Protein AF-A0AAD6W5I0-F1 (afdb_monomer)

Radius of gyration: 25.3 Å; Cα contacts (8 Å, |Δi|>4): 328; chains: 1; bounding box: 56×39×74 Å

Nearest PDB structures (foldseek):
  3n6s-assembly1_A  TM=7.421E-01  e=4.805E-06  Homo sapiens
  3mva-assembly1_O  TM=7.321E-01  e=9.971E-06  Homo sapiens
  5crj-assembly1_O  TM=7.354E-01  e=1.041E-05  Homo sapiens
  3m66-assembly1_A  TM=6.214E-01  e=5.016E-06  Homo sapiens
  6z1p-assembly1_BY  TM=5.177E-01  e=4.178E-04  Tetrahymena thermophila SB210

Sequence (320 aa):
MVHFETPDKPDSVLAVFKNYGFSKSQILNLVRRRPAVLLSKPNTTLLPKFEFFQSKGFSSHDVIKVISSYPWVLMYSLENQIVPAFDFLENLLQSDGVVIIVIMRSPRILNSNVENMARIVDVLQDNGVPQKNIALLIRCQPSIMISNLENFKKLIEEVTLMGFHPSKSQFVSAITVLRSMSGSTWEKKLTVYRRWGLSEEEILTAFVKFPMFMRKSAEKIAASMDLFVNKLGWESSYLAKNPTCSSYSLEKRLIPRALVLQFLVSKGLVEKSFRSLAFFNTPEDKFRRIFIDHHAESTQILKFYREKLNHSSVVNSSTF

Structure (mmCIF, N/CA/C/O backbone):
data_AF-A0AAD6W5I0-F1
#
_entry.id   AF-A0AAD6W5I0-F1
#
loop_
_atom_site.group_PDB
_atom_site.id
_atom_site.type_symbol
_atom_site.label_atom_id
_atom_site.label_alt_id
_atom_site.label_comp_id
_atom_site.label_asym_id
_atom_site.label_entity_id
_atom_site.label_seq_id
_atom_site.pdbx_PDB_ins_code
_atom_site.Cartn_x
_atom_site.Cartn_y
_atom_site.Cartn_z
_atom_site.occupancy
_atom_site.B_iso_or_equiv
_atom_site.auth_seq_id
_atom_site.auth_comp_id
_atom_site.auth_asym_id
_atom_site.auth_atom_id
_atom_site.pdbx_PDB_model_num
ATOM 1 N N . MET A 1 1 ? 4.557 15.196 -32.997 1.00 46.69 1 MET A N 1
ATOM 2 C CA . MET A 1 1 ? 4.162 14.392 -34.173 1.00 46.69 1 MET A CA 1
ATOM 3 C C . MET A 1 1 ? 5.271 13.382 -34.417 1.00 46.69 1 MET A C 1
ATOM 5 O O . MET A 1 1 ? 6.423 13.787 -34.345 1.00 46.69 1 MET A O 1
ATOM 9 N N . VAL A 1 2 ? 4.967 12.093 -34.588 1.00 54.03 2 VAL A N 1
ATOM 10 C CA . VAL A 1 2 ? 5.975 11.106 -35.018 1.00 54.03 2 VAL A CA 1
ATOM 11 C C . VAL A 1 2 ? 5.898 11.046 -36.537 1.00 54.03 2 VAL A C 1
ATOM 13 O O . VAL A 1 2 ? 4.822 10.773 -37.062 1.00 54.03 2 VAL A O 1
ATOM 16 N N . HIS A 1 3 ? 6.995 11.361 -37.222 1.00 55.59 3 HIS A N 1
ATOM 17 C CA . HIS A 1 3 ? 7.102 11.213 -38.672 1.00 55.59 3 HIS A CA 1
ATOM 18 C C . HIS A 1 3 ? 7.667 9.831 -38.996 1.00 55.59 3 HIS A C 1
ATOM 20 O O . HIS A 1 3 ? 8.648 9.405 -38.388 1.00 55.59 3 HIS A O 1
ATOM 26 N N . PHE A 1 4 ? 7.028 9.136 -39.934 1.00 56.84 4 PHE A N 1
ATOM 27 C CA . PHE A 1 4 ? 7.471 7.842 -40.441 1.00 56.84 4 PHE A CA 1
ATOM 28 C C . PHE A 1 4 ? 7.895 8.005 -41.899 1.00 56.84 4 PHE A C 1
ATOM 30 O O . PHE A 1 4 ? 7.191 8.653 -42.668 1.00 56.84 4 PHE A O 1
ATOM 37 N N . GLU A 1 5 ? 9.027 7.411 -42.270 1.00 58.78 5 GLU A N 1
ATOM 38 C CA . GLU A 1 5 ? 9.496 7.376 -43.662 1.00 58.78 5 GLU A CA 1
ATOM 39 C C . GLU A 1 5 ? 8.690 6.370 -44.505 1.00 58.78 5 GLU A C 1
ATOM 41 O O . GLU A 1 5 ? 8.484 6.600 -45.690 1.00 58.78 5 GLU A O 1
ATOM 46 N N . THR A 1 6 ? 8.188 5.285 -43.891 1.00 56.69 6 THR A N 1
ATOM 47 C CA . THR A 1 6 ? 7.319 4.260 -44.507 1.00 56.69 6 THR A CA 1
ATOM 48 C C . THR A 1 6 ? 6.358 3.635 -43.471 1.00 56.69 6 THR A C 1
ATOM 50 O O . THR A 1 6 ? 6.683 3.621 -42.275 1.00 56.69 6 THR A O 1
ATOM 53 N N . PRO A 1 7 ? 5.180 3.109 -43.880 1.00 61.38 7 PRO A N 1
ATOM 54 C CA . PRO A 1 7 ? 4.195 2.500 -42.971 1.00 61.38 7 PRO A CA 1
ATOM 55 C C . PRO A 1 7 ? 4.578 1.097 -42.452 1.00 61.38 7 PRO A C 1
ATOM 57 O O . PRO A 1 7 ? 4.084 0.681 -41.404 1.00 61.38 7 PRO A O 1
ATOM 60 N N . ASP A 1 8 ? 5.516 0.402 -43.107 1.00 62.75 8 ASP A N 1
ATOM 61 C CA . ASP A 1 8 ? 5.870 -0.997 -42.794 1.00 62.75 8 ASP A CA 1
ATOM 62 C C . ASP A 1 8 ? 6.455 -1.189 -41.382 1.00 62.75 8 ASP A C 1
ATOM 64 O O . ASP A 1 8 ? 6.289 -2.236 -40.742 1.00 62.75 8 ASP A O 1
ATOM 68 N N . LYS A 1 9 ? 7.148 -0.163 -40.869 1.00 71.12 9 LYS A N 1
ATOM 69 C CA . LYS A 1 9 ? 7.772 -0.184 -39.537 1.00 71.12 9 LYS A CA 1
ATOM 70 C C . LYS A 1 9 ? 6.710 -0.138 -38.415 1.00 71.12 9 LYS A C 1
ATOM 72 O O . LYS A 1 9 ? 6.734 -1.030 -37.563 1.00 71.12 9 LYS A O 1
ATOM 77 N N . PRO A 1 10 ? 5.758 0.821 -38.406 1.00 79.81 10 PRO A N 1
ATOM 78 C CA . PRO A 1 10 ? 4.624 0.819 -37.478 1.00 79.81 10 PRO A CA 1
ATOM 79 C C . PRO A 1 10 ? 3.799 -0.471 -37.469 1.00 79.81 10 PRO A C 1
ATOM 81 O O . PRO A 1 10 ? 3.515 -0.990 -36.387 1.00 79.81 10 PRO A O 1
ATOM 84 N N . ASP A 1 11 ? 3.443 -1.012 -38.635 1.00 86.38 11 ASP A N 1
ATOM 85 C CA . ASP A 1 11 ? 2.556 -2.181 -38.725 1.00 86.38 11 ASP A CA 1
ATOM 86 C C . ASP A 1 11 ? 3.204 -3.443 -38.147 1.00 86.38 11 ASP A C 1
ATOM 88 O O . ASP A 1 11 ? 2.565 -4.200 -37.409 1.00 86.38 11 ASP A O 1
ATOM 92 N N . SER A 1 12 ? 4.510 -3.614 -38.369 1.00 89.00 12 SER A N 1
ATOM 93 C CA . SER A 1 12 ? 5.293 -4.703 -37.774 1.00 89.00 12 SER A CA 1
ATOM 94 C C . SER A 1 12 ? 5.336 -4.619 -36.242 1.00 89.00 12 SER A C 1
ATOM 96 O O . SER A 1 12 ? 5.227 -5.632 -35.549 1.00 89.00 12 SER A O 1
ATOM 98 N N . VAL A 1 13 ? 5.452 -3.410 -35.684 1.00 92.50 13 VAL A N 1
ATOM 99 C CA . VAL A 1 13 ? 5.413 -3.188 -34.230 1.00 92.50 13 VAL A CA 1
ATOM 100 C C . VAL A 1 13 ? 4.027 -3.496 -33.658 1.00 92.50 13 VAL A C 1
ATOM 102 O O . VAL A 1 13 ? 3.915 -4.150 -32.620 1.00 92.50 13 VAL A O 1
ATOM 105 N N . LEU A 1 14 ? 2.960 -3.062 -34.332 1.00 94.31 14 LEU A N 1
ATOM 106 C CA . LEU A 1 14 ? 1.583 -3.355 -33.923 1.00 94.31 14 LEU A CA 1
ATOM 107 C C . LEU A 1 14 ? 1.288 -4.861 -33.954 1.00 94.31 14 LEU A C 1
ATOM 109 O O . LEU A 1 14 ? 0.624 -5.371 -33.046 1.00 94.31 14 LEU A O 1
ATOM 113 N N . ALA A 1 15 ? 1.819 -5.576 -34.950 1.00 94.56 15 ALA A N 1
ATOM 114 C CA . ALA A 1 15 ? 1.704 -7.026 -35.051 1.00 94.56 15 ALA A CA 1
ATOM 115 C C . ALA A 1 15 ? 2.343 -7.744 -33.852 1.00 94.56 15 ALA A C 1
ATOM 117 O O . ALA A 1 15 ? 1.728 -8.665 -33.322 1.00 94.56 15 ALA A O 1
ATOM 118 N N . VAL A 1 16 ? 3.502 -7.288 -33.351 1.00 95.62 16 VAL A N 1
ATOM 119 C CA . VAL A 1 16 ? 4.121 -7.855 -32.134 1.00 95.62 16 VAL A CA 1
ATOM 120 C C . VAL A 1 16 ? 3.178 -7.774 -30.939 1.00 95.62 16 VAL A C 1
ATOM 122 O O . VAL A 1 16 ? 2.943 -8.780 -30.275 1.00 95.62 16 VAL A O 1
ATOM 125 N N . PHE A 1 17 ? 2.596 -6.602 -30.670 1.00 96.62 17 PHE A N 1
ATOM 126 C CA . PHE A 1 17 ? 1.672 -6.452 -29.544 1.00 96.62 17 PHE A CA 1
ATOM 127 C C . PHE A 1 17 ? 0.418 -7.314 -29.718 1.00 96.62 17 PHE A C 1
ATOM 129 O O . PHE A 1 17 ? -0.018 -7.964 -28.768 1.00 96.62 17 PHE A O 1
ATOM 136 N N . LYS A 1 18 ? -0.148 -7.363 -30.929 1.00 96.62 18 LYS A N 1
ATOM 137 C CA . LYS A 1 18 ? -1.321 -8.196 -31.219 1.00 96.62 18 LYS A CA 1
ATOM 138 C C . LYS A 1 18 ? -1.017 -9.683 -31.015 1.00 96.62 18 LYS A C 1
ATOM 140 O O . LYS A 1 18 ? -1.777 -10.358 -30.329 1.00 96.62 18 LYS A O 1
ATOM 145 N N . ASN A 1 19 ? 0.100 -10.167 -31.557 1.00 95.94 19 ASN A N 1
ATOM 146 C CA . ASN A 1 19 ? 0.511 -11.569 -31.467 1.00 95.94 19 ASN A CA 1
ATOM 147 C C . ASN A 1 19 ? 0.874 -11.975 -30.034 1.00 95.94 19 ASN A C 1
ATOM 149 O O . ASN A 1 19 ? 0.621 -13.108 -29.642 1.00 95.94 19 ASN A O 1
ATOM 153 N N . TYR A 1 20 ? 1.406 -11.048 -29.234 1.00 96.25 20 TYR A N 1
ATOM 154 C CA . TYR A 1 20 ? 1.667 -11.283 -27.814 1.00 96.25 20 TYR A CA 1
ATOM 155 C C . TYR A 1 20 ? 0.380 -11.366 -26.968 1.00 96.25 20 TYR A C 1
ATOM 157 O O . TYR A 1 20 ? 0.395 -11.908 -25.865 1.00 96.25 20 TYR A O 1
ATOM 165 N N . GLY A 1 21 ? -0.744 -10.840 -27.473 1.00 96.88 21 GLY A N 1
ATOM 166 C CA . GLY A 1 21 ? -2.056 -10.922 -26.824 1.00 96.88 21 GLY A CA 1
ATOM 167 C C . GLY A 1 21 ? -2.612 -9.596 -26.296 1.00 96.88 21 GLY A C 1
ATOM 168 O O . GLY A 1 21 ? -3.578 -9.608 -25.532 1.00 96.88 21 GLY A O 1
ATOM 169 N N . PHE A 1 22 ? -2.048 -8.444 -26.679 1.00 97.81 22 PHE A N 1
ATOM 170 C CA . PHE A 1 22 ? -2.641 -7.149 -26.332 1.00 97.81 22 PHE A CA 1
ATOM 171 C C . PHE A 1 22 ? -3.968 -6.940 -27.072 1.00 97.81 22 PHE A C 1
ATOM 173 O O . PHE A 1 22 ? -4.079 -7.164 -28.281 1.00 97.81 22 PHE A O 1
ATOM 180 N N . SER A 1 23 ? -4.972 -6.419 -26.367 1.00 97.31 23 SER A N 1
ATOM 181 C CA . SER A 1 23 ? -6.238 -6.033 -26.988 1.00 97.31 23 SER A CA 1
ATOM 182 C C . SER A 1 23 ? -6.077 -4.778 -27.853 1.00 97.31 23 SER A C 1
ATOM 184 O O . SER A 1 23 ? -5.209 -3.933 -27.618 1.00 97.31 23 SER A O 1
ATOM 186 N N . LYS A 1 24 ? -6.985 -4.584 -28.818 1.00 96.75 24 LYS A N 1
ATOM 187 C CA . LYS A 1 24 ? -7.005 -3.372 -29.656 1.00 96.75 24 LYS A CA 1
ATOM 188 C C . LYS A 1 24 ? -7.040 -2.089 -28.813 1.00 96.75 24 LYS A C 1
ATOM 190 O O . LYS A 1 24 ? -6.329 -1.139 -29.122 1.00 96.75 24 LYS A O 1
ATOM 195 N N . SER A 1 25 ? -7.824 -2.060 -27.732 1.00 96.62 25 SER A N 1
ATOM 196 C CA . SER A 1 25 ? -7.914 -0.890 -26.847 1.00 96.62 25 SER A CA 1
ATOM 197 C C . SER A 1 25 ? -6.622 -0.641 -26.063 1.00 96.62 25 SER A C 1
ATOM 199 O O . SER A 1 25 ? -6.215 0.513 -25.914 1.00 96.62 25 SER A O 1
ATOM 201 N N . GLN A 1 26 ? -5.938 -1.697 -25.613 1.00 97.06 26 GLN A N 1
ATOM 202 C CA . GLN A 1 26 ? -4.636 -1.582 -24.952 1.00 97.06 26 GLN A CA 1
ATOM 203 C C . GLN A 1 26 ? -3.572 -1.033 -25.906 1.00 97.06 26 GLN A C 1
ATOM 205 O O . GLN A 1 26 ? -2.861 -0.100 -25.533 1.00 97.06 26 GLN A O 1
ATOM 210 N N . ILE A 1 27 ? -3.509 -1.538 -27.143 1.00 96.94 27 ILE A N 1
ATOM 211 C CA . ILE A 1 27 ? -2.572 -1.062 -28.173 1.00 96.94 27 ILE A CA 1
ATOM 212 C C . ILE A 1 27 ? -2.835 0.411 -28.510 1.00 96.94 27 ILE A C 1
ATOM 214 O O . ILE A 1 27 ? -1.909 1.221 -28.514 1.00 96.94 27 ILE A O 1
ATOM 218 N N . LEU A 1 28 ? -4.098 0.795 -28.724 1.00 95.44 28 LEU A N 1
ATOM 219 C CA . LEU A 1 28 ? -4.459 2.192 -28.991 1.00 95.44 28 LEU A CA 1
ATOM 220 C C . LEU A 1 28 ? -4.043 3.114 -27.838 1.00 95.44 28 LEU A C 1
ATOM 222 O O . LEU A 1 28 ? -3.462 4.176 -28.066 1.00 95.44 28 LEU A O 1
ATOM 226 N N . ASN A 1 29 ? -4.286 2.707 -26.589 1.00 95.44 29 ASN A N 1
ATOM 227 C CA . ASN A 1 29 ? -3.872 3.490 -25.428 1.00 95.44 29 ASN A CA 1
ATOM 228 C C . ASN A 1 29 ? -2.342 3.558 -25.279 1.00 95.44 29 ASN A C 1
ATOM 230 O O . ASN A 1 29 ? -1.817 4.613 -24.921 1.00 95.44 29 ASN A O 1
ATOM 234 N N . LEU A 1 30 ? -1.630 2.466 -25.574 1.00 95.44 30 LEU A N 1
ATOM 235 C CA . LEU A 1 30 ? -0.168 2.401 -25.587 1.00 95.44 30 LEU A CA 1
ATOM 236 C C . LEU A 1 30 ? 0.410 3.425 -26.570 1.00 95.44 30 LEU A C 1
ATOM 238 O O . LEU A 1 30 ? 1.199 4.279 -26.166 1.00 95.44 30 LEU A O 1
ATOM 242 N N . VAL A 1 31 ? -0.035 3.384 -27.829 1.00 94.69 31 VAL A N 1
ATOM 243 C CA . VAL A 1 31 ? 0.418 4.293 -28.892 1.00 94.69 31 VAL A CA 1
ATOM 244 C C . VAL A 1 31 ? 0.056 5.736 -28.561 1.00 94.69 31 VAL A C 1
ATOM 246 O O . VAL A 1 31 ? 0.900 6.616 -28.689 1.00 94.69 31 VAL A O 1
ATOM 249 N N . ARG A 1 32 ? -1.152 5.997 -28.049 1.00 95.00 32 ARG A N 1
ATOM 250 C CA . ARG A 1 32 ? -1.571 7.346 -27.636 1.00 95.00 32 ARG A CA 1
ATOM 251 C C . ARG A 1 32 ? -0.673 7.925 -26.541 1.00 95.00 32 ARG A C 1
ATOM 253 O O . ARG A 1 32 ? -0.304 9.093 -26.605 1.00 95.00 32 ARG A O 1
ATOM 260 N N . ARG A 1 33 ? -0.331 7.127 -25.522 1.00 95.12 33 ARG A N 1
ATOM 261 C CA . ARG A 1 33 ? 0.522 7.565 -24.400 1.00 95.12 33 ARG A CA 1
ATOM 262 C C . ARG A 1 33 ? 1.994 7.651 -24.788 1.00 95.12 33 ARG A C 1
ATOM 264 O O . ARG A 1 33 ? 2.715 8.489 -24.249 1.00 95.12 33 ARG A O 1
ATOM 271 N N . ARG A 1 34 ? 2.451 6.781 -25.692 1.00 92.88 34 ARG A N 1
ATOM 272 C CA . ARG A 1 34 ? 3.841 6.733 -26.146 1.00 92.88 34 ARG A CA 1
ATOM 273 C C . ARG A 1 34 ? 3.937 6.409 -27.643 1.00 92.88 34 ARG A C 1
ATOM 275 O O . ARG A 1 34 ? 4.302 5.291 -27.995 1.00 92.88 34 ARG A O 1
ATOM 282 N N . PRO A 1 35 ? 3.734 7.399 -28.530 1.00 92.06 35 PRO A N 1
ATOM 283 C CA . PRO A 1 35 ? 3.799 7.181 -29.978 1.00 92.06 35 PRO A CA 1
ATOM 284 C C . PRO A 1 35 ? 5.158 6.657 -30.460 1.00 92.06 35 PRO A C 1
ATOM 286 O O . PRO A 1 35 ? 5.225 5.866 -31.393 1.00 92.06 35 PRO A O 1
ATOM 289 N N . ALA A 1 36 ? 6.243 7.040 -29.773 1.00 91.00 36 ALA A N 1
ATOM 290 C CA . ALA A 1 36 ? 7.602 6.587 -30.073 1.00 91.00 36 ALA A CA 1
ATOM 291 C C . ALA A 1 36 ? 7.786 5.061 -29.971 1.00 91.00 36 ALA A C 1
ATOM 293 O O . ALA A 1 36 ? 8.768 4.542 -30.488 1.00 91.00 36 ALA A O 1
ATOM 294 N N . VAL A 1 37 ? 6.849 4.325 -29.353 1.00 92.50 37 VAL A N 1
ATOM 295 C CA . VAL A 1 37 ? 6.883 2.857 -29.357 1.00 92.50 37 VAL A CA 1
ATOM 296 C C . VAL A 1 37 ? 6.851 2.289 -30.778 1.00 92.50 37 VAL A C 1
ATOM 298 O O . VAL A 1 37 ? 7.512 1.287 -31.028 1.00 92.50 37 VAL A O 1
ATOM 301 N N . LEU A 1 38 ? 6.185 2.972 -31.718 1.00 91.81 38 LEU A N 1
ATOM 302 C CA . LEU A 1 38 ? 6.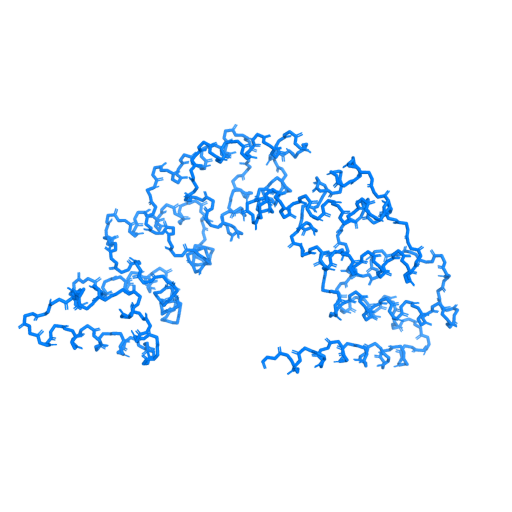093 2.584 -33.131 1.00 91.81 38 LEU A CA 1
ATOM 303 C C . LEU A 1 38 ? 7.425 2.695 -33.886 1.00 91.81 38 LEU A C 1
ATOM 305 O O . LEU A 1 38 ? 7.541 2.184 -34.993 1.00 91.81 38 LEU A O 1
ATOM 309 N N . LEU A 1 39 ? 8.427 3.349 -33.293 1.00 89.69 39 LEU A N 1
ATOM 310 C CA . LEU A 1 39 ? 9.785 3.437 -33.836 1.00 89.69 39 LEU A CA 1
ATOM 311 C C . LEU A 1 39 ? 10.690 2.296 -33.343 1.00 89.69 39 LEU A C 1
ATOM 313 O O . LEU A 1 39 ? 11.850 2.212 -33.741 1.00 89.69 39 LEU A O 1
ATOM 317 N N . SER A 1 40 ? 10.194 1.440 -32.445 1.00 90.00 40 SER A N 1
ATOM 318 C CA . SER A 1 40 ? 10.981 0.347 -31.870 1.00 90.00 40 SER A CA 1
ATOM 319 C C . SER A 1 40 ? 11.230 -0.749 -32.901 1.00 90.00 40 SER A C 1
ATOM 321 O O . SER A 1 40 ? 10.406 -0.988 -33.778 1.00 90.00 40 SER A O 1
ATOM 323 N N . LYS A 1 41 ? 12.336 -1.482 -32.753 1.00 90.69 41 LYS A N 1
ATOM 324 C CA . LYS A 1 41 ? 12.600 -2.672 -33.567 1.00 90.69 41 LYS A CA 1
ATOM 325 C C . LYS A 1 41 ? 11.876 -3.887 -32.958 1.00 90.69 41 LYS A C 1
ATOM 327 O O . LYS A 1 41 ? 12.193 -4.240 -31.818 1.00 90.69 41 LYS A O 1
ATOM 332 N N . PRO A 1 42 ? 10.943 -4.543 -33.678 1.00 89.62 42 PRO A N 1
ATOM 333 C CA . PRO A 1 42 ? 10.200 -5.712 -33.195 1.00 89.62 42 PRO A CA 1
ATOM 334 C C . PRO A 1 42 ? 11.083 -6.778 -32.528 1.00 89.62 42 PRO A C 1
ATOM 336 O O . PRO A 1 42 ? 10.973 -7.017 -31.325 1.00 89.62 42 PRO A O 1
ATOM 339 N N . ASN A 1 43 ? 12.024 -7.334 -33.296 1.00 88.69 43 ASN A N 1
ATOM 340 C CA . ASN A 1 43 ? 12.781 -8.528 -32.913 1.00 88.69 43 ASN A CA 1
ATOM 341 C C . ASN A 1 43 ? 13.986 -8.234 -32.017 1.00 88.69 43 ASN A C 1
ATOM 343 O O . ASN A 1 43 ? 14.409 -9.091 -31.260 1.00 88.69 43 ASN A O 1
ATOM 347 N N . THR A 1 44 ? 14.544 -7.024 -32.085 1.00 89.00 44 THR A N 1
ATOM 348 C CA . THR A 1 44 ? 15.785 -6.686 -31.369 1.00 89.00 44 THR A CA 1
ATOM 349 C C . THR A 1 44 ? 15.563 -5.730 -30.200 1.00 89.00 44 THR A C 1
ATOM 351 O O . THR A 1 44 ? 16.520 -5.307 -29.563 1.00 89.00 44 THR A O 1
ATOM 354 N N . THR A 1 45 ? 14.329 -5.285 -29.945 1.00 90.12 45 THR A N 1
ATOM 355 C CA . THR A 1 45 ? 14.052 -4.322 -28.865 1.00 90.12 45 THR A CA 1
ATOM 356 C C . THR A 1 45 ? 12.809 -4.663 -28.061 1.00 90.12 45 THR A C 1
ATOM 358 O O . THR A 1 45 ? 12.860 -4.555 -26.838 1.00 90.12 45 THR A O 1
ATOM 361 N N . LEU A 1 46 ? 11.699 -5.038 -28.704 1.00 94.00 46 LEU A N 1
ATOM 362 C CA . LEU A 1 46 ? 10.450 -5.328 -27.991 1.00 94.00 46 LEU A CA 1
ATOM 363 C C . LEU A 1 46 ? 10.402 -6.769 -27.483 1.00 94.00 46 LEU A C 1
ATOM 365 O O . LEU A 1 46 ? 10.252 -6.968 -26.279 1.00 94.00 46 LEU A O 1
ATOM 369 N N . LEU A 1 47 ? 10.577 -7.750 -28.375 1.00 95.06 47 LEU A N 1
ATOM 370 C CA . LEU A 1 47 ? 10.514 -9.169 -28.012 1.00 95.06 47 LEU A CA 1
ATOM 371 C C . LEU A 1 47 ? 11.511 -9.560 -26.908 1.00 95.06 47 LEU A C 1
ATOM 373 O O . LEU A 1 47 ? 11.050 -10.129 -25.919 1.00 95.06 47 LEU A O 1
ATOM 377 N N . PRO A 1 48 ? 12.793 -9.134 -26.942 1.00 97.06 48 PRO A N 1
ATOM 378 C CA . PRO A 1 48 ? 13.735 -9.475 -25.874 1.00 97.06 48 PRO A CA 1
ATOM 379 C C . PRO A 1 48 ? 13.295 -8.991 -24.486 1.00 97.06 48 PRO A C 1
ATOM 381 O O . PRO A 1 48 ? 13.566 -9.635 -23.478 1.00 97.06 48 PRO A O 1
ATOM 384 N N . LYS A 1 49 ? 12.574 -7.862 -24.403 1.00 97.25 49 LYS A N 1
ATOM 385 C CA . LYS A 1 49 ? 12.031 -7.371 -23.125 1.00 97.25 49 LYS A CA 1
ATOM 386 C C . LYS A 1 49 ? 10.884 -8.242 -22.631 1.00 97.25 49 LYS A C 1
ATOM 388 O O . LYS A 1 49 ? 10.758 -8.447 -21.429 1.00 97.25 49 LYS A O 1
ATOM 393 N N . PHE A 1 50 ? 10.032 -8.724 -23.533 1.00 97.69 50 PHE A N 1
ATOM 394 C CA . PHE A 1 50 ? 8.915 -9.593 -23.160 1.00 97.69 50 PHE A CA 1
ATOM 395 C C . PHE A 1 50 ? 9.428 -10.954 -22.699 1.00 97.69 50 PHE A C 1
ATOM 397 O O . PHE A 1 50 ? 9.003 -11.439 -21.654 1.00 97.69 50 PHE A O 1
ATOM 404 N N . GLU A 1 51 ? 10.384 -11.506 -23.443 1.00 97.62 51 GLU A N 1
ATOM 405 C CA . GLU A 1 51 ? 11.078 -12.752 -23.124 1.00 97.62 51 GLU A CA 1
ATOM 406 C C . GLU A 1 51 ? 11.821 -12.646 -21.792 1.00 97.62 51 GLU A C 1
ATOM 408 O O . GLU A 1 51 ? 11.722 -13.556 -20.976 1.00 97.62 51 GLU A O 1
ATOM 413 N N . PHE A 1 52 ? 12.478 -11.514 -21.513 1.00 98.06 52 PHE A N 1
ATOM 414 C CA . PHE A 1 52 ? 13.093 -11.261 -20.209 1.00 98.06 52 PHE A CA 1
ATOM 415 C C . PHE A 1 52 ? 12.076 -11.301 -19.061 1.00 98.06 52 PHE A C 1
ATOM 417 O O . PHE A 1 52 ? 12.299 -11.971 -18.058 1.00 98.06 52 PHE A O 1
ATOM 424 N N . PHE A 1 53 ? 10.934 -10.616 -19.177 1.00 97.94 53 PHE A N 1
ATOM 425 C CA . PHE A 1 53 ? 9.930 -10.692 -18.112 1.00 97.94 53 PHE A CA 1
ATOM 426 C C . PHE A 1 53 ? 9.380 -12.116 -17.950 1.00 97.94 53 PHE A C 1
ATOM 428 O O . PHE A 1 53 ? 9.189 -12.572 -16.825 1.00 97.94 53 PHE A O 1
ATOM 435 N N . GLN A 1 54 ? 9.160 -12.837 -19.050 1.00 97.56 54 GLN A N 1
ATOM 436 C CA . GLN A 1 54 ? 8.709 -14.229 -19.003 1.00 97.56 54 GLN A CA 1
ATOM 437 C C . GLN A 1 54 ? 9.747 -15.151 -18.357 1.00 97.56 54 GLN A C 1
ATOM 439 O O . GLN A 1 54 ? 9.377 -15.992 -17.538 1.00 97.56 54 GLN A O 1
ATOM 444 N N . SER A 1 55 ? 11.037 -14.968 -18.651 1.00 97.56 55 SER A N 1
ATOM 445 C CA . SER A 1 55 ? 12.111 -15.756 -18.035 1.00 97.56 55 SER A CA 1
ATOM 446 C C . SER A 1 55 ? 12.240 -15.493 -16.534 1.00 97.56 55 SER A C 1
ATOM 448 O O . SER A 1 55 ? 12.618 -16.393 -15.790 1.00 97.56 55 SER A O 1
ATOM 450 N N . LYS A 1 56 ? 11.836 -14.304 -16.071 1.00 97.31 56 LYS A N 1
ATOM 451 C CA . LYS A 1 56 ? 11.719 -13.945 -14.649 1.00 97.31 56 LYS A CA 1
ATOM 452 C C . LYS A 1 56 ? 10.364 -14.322 -14.016 1.00 97.31 56 LYS A C 1
ATOM 454 O O . LYS A 1 56 ? 10.037 -13.856 -12.927 1.00 97.31 56 LYS A O 1
ATOM 459 N N . GLY A 1 57 ? 9.547 -15.135 -14.692 1.00 96.75 57 GLY A N 1
ATOM 460 C CA . GLY A 1 57 ? 8.312 -15.704 -14.140 1.00 96.75 57 GLY A CA 1
ATOM 461 C C . GLY A 1 57 ? 7.044 -14.856 -14.292 1.00 96.75 57 GLY A C 1
ATOM 462 O O . GLY A 1 57 ? 6.012 -15.208 -13.718 1.00 96.75 57 GLY A O 1
ATOM 463 N N . PHE A 1 58 ? 7.064 -13.760 -15.060 1.00 98.12 58 PHE A N 1
ATOM 464 C CA . PHE A 1 58 ? 5.839 -13.015 -15.373 1.00 98.12 58 PHE A CA 1
ATOM 465 C C . PHE A 1 58 ? 4.980 -13.803 -16.365 1.00 98.12 58 PHE A C 1
ATOM 467 O O . PHE A 1 58 ? 5.460 -14.244 -17.411 1.00 98.12 58 PHE A O 1
ATOM 474 N N . SER A 1 59 ? 3.676 -13.907 -16.098 1.00 97.44 59 SER A N 1
ATOM 475 C CA . SER A 1 59 ? 2.742 -14.404 -17.111 1.00 97.44 59 SER A CA 1
ATOM 476 C C . SER A 1 59 ? 2.587 -13.389 -18.250 1.00 97.44 59 SER A C 1
ATOM 478 O O . SER A 1 59 ? 2.797 -12.188 -18.060 1.00 97.44 59 SER A O 1
ATOM 480 N N . SER A 1 60 ? 2.126 -13.828 -19.426 1.00 97.00 60 SER A N 1
ATOM 481 C CA . SER A 1 60 ? 1.825 -12.905 -20.535 1.00 97.00 60 SER A CA 1
ATOM 482 C C . SER A 1 60 ? 0.828 -11.814 -20.119 1.00 97.00 60 SER A C 1
ATOM 484 O O . SER A 1 60 ? 0.966 -10.656 -20.509 1.00 97.00 60 SER A O 1
ATOM 486 N N . HIS A 1 61 ? -0.141 -12.155 -19.261 1.00 97.25 61 HIS A N 1
ATOM 487 C CA . HIS A 1 61 ? -1.080 -11.188 -18.692 1.00 97.25 61 HIS A CA 1
ATOM 488 C C . HIS A 1 61 ? -0.376 -10.142 -17.810 1.00 97.25 61 HIS A C 1
ATOM 490 O O . HIS A 1 61 ? -0.694 -8.951 -17.892 1.00 97.25 61 HIS A O 1
ATOM 496 N N . ASP A 1 62 ? 0.594 -10.554 -16.991 1.00 97.75 62 ASP A N 1
ATOM 497 C CA . ASP A 1 62 ? 1.362 -9.629 -16.154 1.00 97.75 62 ASP A CA 1
ATOM 498 C C . ASP A 1 62 ? 2.205 -8.683 -17.007 1.00 97.75 62 ASP A C 1
ATOM 500 O O . ASP A 1 62 ? 2.144 -7.471 -16.802 1.00 97.75 62 ASP A O 1
ATOM 504 N N . VAL A 1 63 ? 2.895 -9.198 -18.029 1.00 98.19 63 VAL A N 1
ATOM 505 C CA . VAL A 1 63 ? 3.669 -8.382 -18.981 1.00 98.19 63 VAL A CA 1
ATOM 506 C C . VAL A 1 63 ? 2.779 -7.344 -19.672 1.00 98.19 63 VAL A C 1
ATOM 508 O O . VAL A 1 63 ? 3.102 -6.150 -19.679 1.00 98.19 63 VAL A O 1
ATOM 511 N N . ILE A 1 64 ? 1.605 -7.755 -20.168 1.00 97.88 64 ILE A N 1
ATOM 512 C CA . ILE A 1 64 ? 0.613 -6.844 -20.762 1.00 97.88 64 ILE A CA 1
ATOM 513 C C . ILE A 1 64 ? 0.207 -5.754 -19.766 1.00 97.88 64 ILE A C 1
ATOM 515 O O . ILE A 1 64 ? 0.122 -4.577 -20.132 1.00 97.88 64 ILE A O 1
ATOM 519 N N . LYS A 1 65 ? -0.029 -6.108 -18.500 1.00 96.75 65 LYS A N 1
ATOM 520 C CA . LYS A 1 65 ? -0.440 -5.168 -17.450 1.00 96.75 65 LYS A CA 1
ATOM 521 C C . LYS A 1 65 ? 0.680 -4.199 -17.046 1.00 96.75 65 LYS A C 1
ATOM 523 O O . LYS A 1 65 ? 0.400 -3.004 -16.895 1.00 96.75 65 LYS A O 1
ATOM 528 N N . VAL A 1 66 ? 1.932 -4.651 -16.938 1.00 97.12 66 VAL A N 1
ATOM 529 C CA . VAL A 1 66 ? 3.108 -3.783 -16.720 1.00 97.12 66 VAL A CA 1
ATOM 530 C C . VAL A 1 66 ? 3.208 -2.750 -17.842 1.00 97.12 66 VAL A C 1
ATOM 532 O O . VAL A 1 66 ? 3.210 -1.546 -17.583 1.00 97.12 66 VAL A O 1
ATOM 535 N N . ILE A 1 67 ? 3.208 -3.201 -19.095 1.00 96.75 67 ILE A N 1
ATOM 536 C CA . ILE A 1 67 ? 3.393 -2.333 -20.265 1.00 96.75 67 ILE A CA 1
ATOM 537 C C . ILE A 1 67 ? 2.207 -1.380 -20.447 1.00 96.75 67 ILE A C 1
ATOM 539 O O . ILE A 1 67 ? 2.395 -0.189 -20.695 1.00 96.75 67 ILE A O 1
ATOM 543 N N . SER A 1 68 ? 0.977 -1.870 -20.277 1.00 95.31 68 SER A N 1
ATOM 544 C CA . SER A 1 68 ? -0.232 -1.047 -20.414 1.00 95.31 68 SER A CA 1
ATOM 545 C C . SER A 1 68 ? -0.301 0.048 -19.346 1.00 95.31 68 SER A C 1
ATOM 547 O O . SER A 1 68 ? -0.704 1.181 -19.635 1.00 95.31 68 SER A O 1
ATOM 549 N N . SER A 1 69 ? 0.106 -0.264 -18.111 1.00 94.25 69 SER A N 1
ATOM 550 C CA . SER A 1 69 ? 0.136 0.711 -17.016 1.00 94.25 69 SER A CA 1
ATOM 551 C C . SER A 1 69 ? 1.289 1.710 -17.166 1.00 94.25 69 SER A C 1
ATOM 553 O O . SER A 1 69 ? 1.078 2.914 -16.957 1.00 94.25 69 SER A O 1
ATOM 555 N N . TYR A 1 70 ? 2.459 1.263 -17.635 1.00 94.94 70 TYR A N 1
ATOM 556 C CA . TYR A 1 70 ? 3.650 2.095 -17.802 1.00 94.94 70 TYR A CA 1
ATOM 557 C C . TYR A 1 70 ? 4.411 1.839 -19.122 1.00 94.94 70 TYR A C 1
ATOM 559 O O . TYR A 1 70 ? 5.468 1.206 -19.128 1.00 94.94 70 TYR A O 1
ATOM 567 N N . PRO A 1 71 ? 3.946 2.425 -20.244 1.00 94.62 71 PRO A N 1
ATOM 568 C CA . PRO A 1 71 ? 4.542 2.234 -21.573 1.00 94.62 71 PRO A CA 1
ATOM 569 C C . PRO A 1 71 ? 6.021 2.619 -21.694 1.00 94.62 71 PRO A C 1
ATOM 571 O O . PRO A 1 71 ? 6.730 2.109 -22.559 1.00 94.62 71 PRO A O 1
ATOM 574 N N . TRP A 1 72 ? 6.499 3.532 -20.839 1.00 93.75 72 TRP A N 1
ATOM 575 C CA . TRP A 1 72 ? 7.888 4.000 -20.849 1.00 93.75 72 TRP A CA 1
ATOM 576 C C . TRP A 1 72 ? 8.900 2.893 -20.575 1.00 93.75 72 TRP A C 1
ATOM 578 O O . TRP A 1 72 ? 10.030 3.030 -21.031 1.00 93.75 72 TRP A O 1
ATOM 588 N N . VAL A 1 73 ? 8.503 1.788 -19.929 1.00 95.00 73 VAL A N 1
ATOM 589 C CA . VAL A 1 73 ? 9.388 0.630 -19.718 1.00 95.00 73 VAL A CA 1
ATOM 590 C C . VAL A 1 73 ? 9.983 0.111 -21.032 1.00 95.00 73 VAL A C 1
ATOM 592 O O . VAL A 1 73 ? 11.128 -0.324 -21.076 1.00 95.00 73 VAL A O 1
ATOM 595 N N . LEU A 1 74 ? 9.250 0.243 -22.142 1.00 94.56 74 LEU A N 1
ATOM 596 C CA . LEU A 1 74 ? 9.713 -0.181 -23.462 1.00 94.56 74 LEU A CA 1
ATOM 597 C C . LEU A 1 74 ? 10.800 0.722 -24.042 1.00 94.56 74 LEU A C 1
ATOM 599 O O . LEU A 1 74 ? 11.474 0.316 -24.984 1.00 94.56 74 LEU A O 1
ATOM 603 N N . MET A 1 75 ? 10.983 1.924 -23.505 1.00 92.00 75 MET A N 1
ATOM 604 C CA . MET A 1 75 ? 11.973 2.892 -23.983 1.00 92.00 75 MET A CA 1
ATOM 605 C C . MET A 1 75 ? 13.327 2.740 -23.293 1.00 92.00 75 MET A C 1
ATOM 607 O O . MET A 1 75 ? 14.297 3.338 -23.743 1.00 92.00 75 MET A O 1
ATOM 611 N N . TYR A 1 76 ? 13.397 1.957 -22.218 1.00 93.12 76 TYR A N 1
ATOM 612 C CA . TYR A 1 76 ? 14.628 1.749 -21.466 1.00 93.12 76 TYR A CA 1
ATOM 613 C C . TYR A 1 76 ? 15.511 0.696 -22.120 1.00 93.12 76 TYR A C 1
ATOM 615 O O . TYR A 1 76 ? 15.023 -0.185 -22.840 1.00 93.12 76 TYR A O 1
ATOM 623 N N . SER A 1 77 ? 16.817 0.791 -21.876 1.00 94.06 77 SER A N 1
ATOM 624 C CA . SER A 1 77 ? 17.739 -0.277 -22.256 1.00 94.06 77 SER A CA 1
ATOM 625 C C . SER A 1 77 ? 17.423 -1.522 -21.432 1.00 94.06 77 SER A C 1
ATOM 627 O O . SER A 1 77 ? 17.254 -1.435 -20.215 1.00 94.06 77 SER A O 1
ATOM 629 N N . LEU A 1 78 ? 17.329 -2.676 -22.095 1.00 95.50 78 LEU A N 1
ATOM 630 C CA . LEU A 1 78 ? 17.147 -3.940 -21.391 1.00 95.50 78 LEU A CA 1
ATOM 631 C C . LEU A 1 78 ? 18.373 -4.211 -20.507 1.00 95.50 78 LEU A C 1
ATOM 633 O O . LEU A 1 78 ? 18.242 -4.268 -19.290 1.00 95.50 78 LEU A O 1
ATOM 637 N N . GLU A 1 79 ? 19.555 -4.254 -21.117 1.00 95.38 79 GLU A N 1
ATOM 638 C CA . GLU A 1 79 ? 20.820 -4.621 -20.467 1.00 95.38 79 GLU A CA 1
ATOM 639 C C . GLU A 1 79 ? 21.321 -3.573 -19.469 1.00 95.38 79 GLU A C 1
ATOM 641 O O . GLU A 1 79 ? 21.803 -3.923 -18.401 1.00 95.38 79 GLU A O 1
ATOM 646 N N . ASN A 1 80 ? 21.173 -2.281 -19.781 1.00 94.00 80 ASN A N 1
ATOM 647 C CA . ASN A 1 80 ? 21.791 -1.222 -18.969 1.00 94.00 80 ASN A CA 1
ATOM 648 C C . ASN A 1 80 ? 20.852 -0.621 -17.917 1.00 94.00 80 ASN A C 1
ATOM 650 O O . ASN A 1 80 ? 21.284 0.218 -17.131 1.00 94.00 80 ASN A O 1
ATOM 654 N N . GLN A 1 81 ? 19.559 -0.964 -17.929 1.00 94.38 81 GLN A N 1
ATOM 655 C CA . GLN A 1 81 ? 18.587 -0.375 -16.997 1.00 94.38 81 GLN A CA 1
ATOM 656 C C . GLN A 1 81 ? 17.637 -1.411 -16.402 1.00 94.38 81 GLN A C 1
ATOM 658 O O . GLN A 1 81 ? 17.590 -1.551 -15.182 1.00 94.38 81 GLN A O 1
ATOM 663 N N . ILE A 1 82 ? 16.901 -2.150 -17.239 1.00 96.88 82 ILE A N 1
ATOM 664 C CA . ILE A 1 82 ? 15.866 -3.072 -16.751 1.00 96.88 82 ILE A CA 1
ATOM 665 C C . ILE A 1 82 ? 16.494 -4.239 -15.984 1.00 96.88 82 ILE A C 1
ATOM 667 O O . ILE A 1 82 ? 16.074 -4.490 -14.856 1.00 96.88 82 ILE A O 1
ATOM 671 N N . VAL A 1 83 ? 17.486 -4.923 -16.568 1.00 96.88 83 VAL A N 1
ATOM 672 C CA . VAL A 1 83 ? 18.144 -6.086 -15.945 1.00 96.88 83 VAL A CA 1
ATOM 673 C C . VAL A 1 83 ? 18.823 -5.701 -14.621 1.00 96.88 83 VAL A C 1
ATOM 675 O O . VAL A 1 83 ? 18.452 -6.281 -13.604 1.00 96.88 83 VAL A O 1
ATOM 678 N N . PRO A 1 84 ? 19.682 -4.661 -14.545 1.00 97.19 84 PRO A N 1
ATOM 679 C CA . PRO A 1 84 ? 20.325 -4.286 -13.284 1.00 97.19 84 PRO A CA 1
ATOM 680 C C . PRO A 1 84 ? 19.333 -3.890 -12.184 1.00 97.19 84 PRO A C 1
ATOM 682 O O . PRO A 1 84 ? 19.516 -4.245 -11.021 1.00 97.19 84 PRO A O 1
ATOM 685 N N . ALA A 1 85 ? 18.263 -3.165 -12.533 1.00 97.00 85 ALA A N 1
ATOM 686 C CA . ALA A 1 85 ? 17.229 -2.805 -11.566 1.00 97.00 85 ALA A CA 1
ATOM 687 C C . ALA A 1 85 ? 16.450 -4.033 -11.073 1.00 97.00 85 ALA A C 1
ATOM 689 O O . ALA A 1 85 ? 16.070 -4.086 -9.903 1.00 97.00 85 ALA A O 1
ATOM 690 N N . PHE A 1 86 ? 16.213 -5.008 -11.951 1.00 97.19 86 PHE A N 1
ATOM 691 C CA . PHE A 1 86 ? 15.568 -6.266 -11.598 1.00 97.19 86 PHE A CA 1
ATOM 692 C C . PHE A 1 86 ? 16.439 -7.094 -10.654 1.00 97.19 86 PHE A C 1
ATOM 694 O O . PHE A 1 86 ? 15.984 -7.453 -9.571 1.00 97.19 86 PHE A O 1
ATOM 701 N N . ASP A 1 87 ? 17.695 -7.327 -11.031 1.00 96.75 87 ASP A N 1
ATOM 702 C CA . ASP A 1 87 ? 18.629 -8.156 -10.271 1.00 96.75 87 ASP A CA 1
ATOM 703 C C . ASP A 1 87 ? 18.914 -7.538 -8.891 1.00 96.75 87 ASP A C 1
ATOM 705 O O . ASP A 1 87 ? 19.009 -8.243 -7.886 1.00 96.75 87 ASP A O 1
ATOM 709 N N . PHE A 1 88 ? 18.961 -6.203 -8.791 1.00 97.25 88 PHE A N 1
ATOM 710 C CA . PHE A 1 88 ? 19.020 -5.519 -7.497 1.00 97.25 88 PHE A CA 1
ATOM 711 C C . PHE A 1 88 ? 17.815 -5.864 -6.604 1.00 97.25 88 PHE A C 1
ATOM 713 O O . PHE A 1 88 ? 17.984 -6.165 -5.421 1.00 97.25 88 PHE A O 1
ATOM 720 N N . LEU A 1 89 ? 16.595 -5.834 -7.154 1.00 97.06 89 LEU A N 1
ATOM 721 C CA . LEU A 1 89 ? 15.382 -6.171 -6.405 1.00 97.06 89 LEU A CA 1
ATOM 722 C C . LEU A 1 89 ? 15.337 -7.654 -6.023 1.00 97.06 89 LEU A C 1
ATOM 724 O O . LEU A 1 89 ? 14.929 -7.956 -4.902 1.00 97.06 89 LEU A O 1
ATOM 728 N N . GLU A 1 90 ? 15.763 -8.559 -6.906 1.00 96.12 90 GLU A N 1
ATOM 729 C CA . GLU A 1 90 ? 15.895 -9.991 -6.601 1.00 96.12 90 GLU A CA 1
ATOM 730 C C . GLU A 1 90 ? 16.841 -10.223 -5.427 1.00 96.12 90 GLU A C 1
ATOM 732 O O . GLU A 1 90 ? 16.448 -10.850 -4.443 1.00 96.12 90 GLU A O 1
ATOM 737 N N . ASN A 1 91 ? 18.043 -9.647 -5.476 1.00 95.56 91 ASN A N 1
ATOM 738 C CA . ASN A 1 91 ? 19.038 -9.791 -4.414 1.00 95.56 91 ASN A CA 1
ATOM 739 C C . ASN A 1 91 ? 18.540 -9.234 -3.073 1.00 95.56 91 ASN A C 1
ATOM 741 O O . ASN A 1 91 ? 18.777 -9.821 -2.015 1.00 95.56 91 ASN A O 1
ATOM 745 N N . LEU A 1 92 ? 17.822 -8.109 -3.109 1.00 95.38 92 LEU A N 1
ATOM 746 C CA . LEU A 1 92 ? 17.321 -7.443 -1.912 1.00 95.38 92 LEU A CA 1
ATOM 747 C C . LEU A 1 92 ? 16.124 -8.167 -1.275 1.00 95.38 92 LEU A C 1
ATOM 749 O O . LEU A 1 92 ? 16.014 -8.215 -0.045 1.00 95.38 92 LEU A O 1
ATOM 753 N N . LEU A 1 93 ? 15.204 -8.679 -2.098 1.00 95.81 93 LEU A N 1
ATOM 754 C CA . LEU A 1 93 ? 13.925 -9.248 -1.656 1.00 95.81 93 LEU A CA 1
ATOM 755 C C . LEU A 1 93 ? 13.953 -10.772 -1.515 1.00 95.81 93 LEU A C 1
ATOM 757 O O . LEU A 1 93 ? 13.110 -11.309 -0.797 1.00 95.81 93 LEU A O 1
ATOM 761 N N . GLN A 1 94 ? 14.892 -11.447 -2.183 1.00 93.62 94 GLN A N 1
ATOM 762 C CA . GLN A 1 94 ? 15.107 -12.898 -2.139 1.00 93.62 94 GLN A CA 1
ATOM 763 C C . GLN A 1 94 ? 13.830 -13.708 -2.430 1.00 93.62 94 GLN A C 1
ATOM 765 O O . GLN A 1 94 ? 13.587 -14.760 -1.838 1.00 93.62 94 GLN A O 1
ATOM 770 N N . SER A 1 95 ? 12.957 -13.182 -3.298 1.00 94.06 95 SER A N 1
ATOM 771 C CA . SER A 1 95 ? 11.699 -13.829 -3.674 1.00 94.06 95 SER A CA 1
ATOM 772 C C . SER A 1 95 ? 11.142 -13.276 -4.984 1.00 94.06 95 SER A C 1
ATOM 774 O O . SER A 1 95 ? 10.598 -12.167 -5.016 1.00 94.06 95 SER A O 1
ATOM 776 N N . ASP A 1 96 ? 11.179 -14.091 -6.035 1.00 91.88 96 ASP A N 1
ATOM 777 C CA . ASP A 1 96 ? 10.711 -13.738 -7.382 1.00 91.88 96 ASP A CA 1
ATOM 778 C C . ASP A 1 96 ? 9.251 -13.270 -7.370 1.00 91.88 96 ASP A C 1
ATOM 780 O O . ASP A 1 96 ? 8.907 -12.225 -7.921 1.00 91.88 96 ASP A O 1
ATOM 784 N N . GLY A 1 97 ?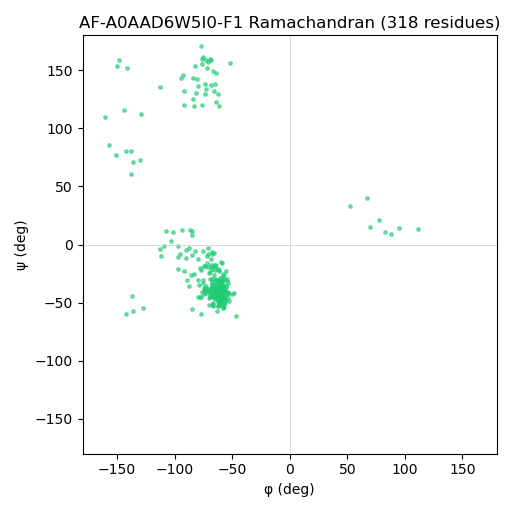 8.384 -13.974 -6.634 1.00 94.31 97 GLY A N 1
ATOM 785 C CA . GLY A 1 97 ? 6.978 -13.593 -6.486 1.00 94.31 97 GLY A CA 1
ATOM 786 C C . GLY A 1 97 ? 6.791 -12.204 -5.862 1.00 94.31 97 GLY A C 1
ATOM 787 O O . GLY A 1 97 ? 5.899 -11.453 -6.264 1.00 94.31 97 GLY A O 1
ATOM 788 N N . VAL A 1 98 ? 7.644 -11.817 -4.906 1.00 95.25 98 VAL A N 1
ATOM 789 C CA . VAL A 1 98 ? 7.604 -10.472 -4.309 1.00 95.25 98 VAL A CA 1
ATOM 790 C C . VAL A 1 98 ? 8.140 -9.426 -5.287 1.00 95.25 98 VAL A C 1
ATOM 792 O O . VAL A 1 98 ? 7.537 -8.356 -5.392 1.00 95.25 98 VAL A O 1
ATOM 795 N N . VAL A 1 99 ? 9.206 -9.727 -6.034 1.00 97.31 99 VAL A N 1
ATOM 796 C CA . VAL A 1 99 ? 9.756 -8.843 -7.079 1.00 97.31 99 VAL A CA 1
ATOM 797 C C . VAL A 1 99 ? 8.704 -8.558 -8.154 1.00 97.31 99 VAL A C 1
ATOM 799 O O . VAL A 1 99 ? 8.457 -7.392 -8.481 1.00 97.31 99 VAL A O 1
ATOM 802 N N . ILE A 1 100 ? 7.994 -9.591 -8.621 1.00 97.06 100 ILE A N 1
ATOM 803 C CA . ILE A 1 100 ? 6.871 -9.458 -9.558 1.00 97.06 100 ILE A CA 1
ATOM 804 C C . ILE A 1 100 ? 5.810 -8.514 -8.980 1.00 97.06 100 ILE A C 1
ATOM 806 O O . ILE A 1 100 ? 5.425 -7.544 -9.633 1.00 97.06 100 ILE A O 1
ATOM 810 N N . ILE A 1 101 ? 5.369 -8.723 -7.733 1.00 96.06 101 ILE A N 1
ATOM 811 C CA . ILE A 1 101 ? 4.382 -7.848 -7.072 1.00 96.06 101 ILE A CA 1
ATOM 812 C C . ILE A 1 101 ? 4.869 -6.391 -7.007 1.00 96.06 101 ILE A C 1
ATOM 814 O O . ILE A 1 101 ? 4.086 -5.469 -7.257 1.00 96.06 101 ILE A O 1
ATOM 818 N N . VAL A 1 102 ? 6.141 -6.166 -6.676 1.00 97.00 102 VAL A N 1
ATOM 819 C CA . VAL A 1 102 ? 6.759 -4.833 -6.583 1.00 97.00 102 VAL A CA 1
ATOM 820 C C . VAL A 1 102 ? 6.737 -4.126 -7.939 1.00 97.00 102 VAL A C 1
ATOM 822 O O . VAL A 1 102 ? 6.251 -2.994 -8.031 1.00 97.00 102 VAL A O 1
ATOM 825 N N . ILE A 1 103 ? 7.176 -4.803 -9.001 1.00 96.94 103 ILE A N 1
ATOM 826 C CA . ILE A 1 103 ? 7.192 -4.262 -10.368 1.00 96.94 103 ILE A CA 1
ATOM 827 C C . ILE A 1 103 ? 5.768 -4.023 -10.869 1.00 96.94 103 ILE A C 1
ATOM 829 O O . ILE A 1 103 ? 5.485 -2.957 -11.406 1.00 96.94 103 ILE A O 1
ATOM 833 N N . MET A 1 104 ? 4.836 -4.943 -10.621 1.00 95.69 104 MET A N 1
ATOM 834 C CA . MET A 1 104 ? 3.425 -4.787 -10.992 1.00 95.69 104 MET A CA 1
ATOM 835 C C . MET A 1 104 ? 2.766 -3.576 -10.324 1.00 95.69 104 MET A C 1
ATOM 837 O O . MET A 1 104 ? 1.875 -2.951 -10.903 1.00 95.69 104 MET A O 1
ATOM 841 N N . ARG A 1 105 ? 3.186 -3.231 -9.101 1.00 94.25 105 ARG A N 1
ATOM 842 C CA . ARG A 1 105 ? 2.701 -2.049 -8.371 1.00 94.25 105 ARG A CA 1
ATOM 843 C C . ARG A 1 105 ? 3.370 -0.756 -8.826 1.00 94.25 105 ARG A C 1
ATOM 845 O O . ARG A 1 105 ? 2.745 0.299 -8.735 1.00 94.25 105 ARG A O 1
ATOM 852 N N . SER A 1 106 ? 4.620 -0.811 -9.279 1.00 94.88 106 SER A N 1
ATOM 853 C CA . SER A 1 106 ? 5.372 0.369 -9.709 1.00 94.88 106 SER A CA 1
ATOM 854 C C . SER A 1 106 ? 6.404 0.031 -10.792 1.00 94.88 106 SER A C 1
ATOM 856 O O . SER A 1 106 ? 7.605 0.051 -10.509 1.00 94.88 106 SER A O 1
ATOM 858 N N . PRO A 1 107 ? 5.984 -0.168 -12.057 1.00 95.25 107 PRO A N 1
ATOM 859 C CA . PRO A 1 107 ? 6.904 -0.521 -13.145 1.00 95.25 107 PRO A CA 1
ATOM 860 C C . PRO A 1 107 ? 8.035 0.488 -13.357 1.00 95.25 107 PRO A C 1
ATOM 862 O O . PRO A 1 107 ? 9.116 0.145 -13.824 1.00 95.25 107 PRO A O 1
ATOM 865 N N . ARG A 1 108 ? 7.795 1.749 -12.975 1.00 94.38 108 ARG A N 1
ATOM 866 C CA . ARG A 1 108 ? 8.778 2.835 -13.019 1.00 94.38 108 ARG A CA 1
ATOM 867 C C . ARG A 1 108 ? 10.064 2.522 -12.248 1.00 94.38 108 ARG A C 1
ATOM 869 O O . ARG A 1 108 ? 11.089 3.116 -12.565 1.00 94.38 108 ARG A O 1
ATOM 876 N N . ILE A 1 109 ? 10.028 1.607 -11.275 1.00 95.38 109 ILE A N 1
ATOM 877 C CA . ILE A 1 109 ? 11.219 1.219 -10.513 1.00 95.38 109 ILE A CA 1
ATOM 878 C C . ILE A 1 109 ? 12.327 0.660 -11.420 1.00 95.38 109 ILE A C 1
ATOM 880 O O . ILE A 1 109 ? 13.497 0.883 -11.136 1.00 95.38 109 ILE A O 1
ATOM 884 N N . LEU A 1 110 ? 11.970 0.071 -12.566 1.00 95.00 110 LEU A N 1
ATOM 885 C CA . LEU A 1 110 ? 12.908 -0.475 -13.556 1.00 95.00 110 LEU A CA 1
ATOM 886 C C . LEU A 1 110 ? 13.701 0.590 -14.335 1.00 95.00 110 LEU A C 1
ATOM 888 O O . LEU A 1 110 ? 14.600 0.250 -15.091 1.00 95.00 110 LEU A O 1
ATOM 892 N N . ASN A 1 111 ? 13.367 1.874 -14.179 1.00 90.25 111 ASN A N 1
ATOM 893 C CA . ASN A 1 111 ? 14.156 2.987 -14.725 1.00 90.25 111 ASN A CA 1
ATOM 894 C C . ASN A 1 111 ? 15.118 3.599 -13.698 1.00 90.25 111 ASN A C 1
ATOM 896 O O . ASN A 1 111 ? 15.746 4.626 -13.956 1.00 90.25 111 ASN A O 1
ATOM 900 N N . SER A 1 112 ? 15.114 3.092 -12.471 1.00 85.44 112 SER A N 1
ATOM 901 C CA . SER A 1 112 ? 15.786 3.767 -11.364 1.00 85.44 112 SER A CA 1
ATOM 902 C C . SER A 1 112 ? 17.271 3.471 -11.402 1.00 85.44 112 SER A C 1
ATOM 904 O O . SER A 1 112 ? 17.674 2.349 -11.689 1.00 85.44 112 SER A O 1
ATOM 906 N N . ASN A 1 113 ? 18.085 4.469 -11.060 1.00 87.31 113 ASN A N 1
ATOM 907 C CA . ASN A 1 113 ? 19.504 4.238 -10.830 1.00 87.31 113 ASN A CA 1
ATOM 908 C C . ASN A 1 113 ? 19.659 3.305 -9.611 1.00 87.31 113 ASN A C 1
ATOM 910 O O . ASN A 1 113 ? 19.174 3.625 -8.522 1.00 87.31 113 ASN A O 1
ATOM 914 N N . VAL A 1 114 ? 20.325 2.166 -9.814 1.00 94.44 114 VAL A N 1
ATOM 915 C CA . VAL A 1 114 ? 20.599 1.155 -8.784 1.00 94.44 114 VAL A CA 1
ATOM 916 C C . VAL A 1 114 ? 21.398 1.734 -7.616 1.00 94.44 114 VAL A C 1
ATOM 918 O O . VAL A 1 114 ? 21.082 1.433 -6.472 1.00 94.44 114 VAL A O 1
ATOM 921 N N . GLU A 1 115 ? 22.342 2.641 -7.862 1.00 94.19 115 GLU A N 1
ATOM 922 C CA . GLU A 1 115 ? 23.103 3.331 -6.812 1.00 94.19 115 GLU A CA 1
ATOM 923 C C . GLU A 1 115 ? 22.191 4.176 -5.918 1.00 94.19 115 GLU A C 1
ATOM 925 O O . GLU A 1 115 ? 22.340 4.192 -4.699 1.00 94.19 115 GLU A O 1
ATOM 930 N N . ASN A 1 116 ? 21.201 4.859 -6.501 1.00 92.25 116 ASN A N 1
ATOM 931 C CA . ASN A 1 116 ? 20.225 5.612 -5.713 1.00 92.25 116 ASN A CA 1
ATOM 932 C C . ASN A 1 116 ? 19.333 4.672 -4.896 1.00 92.25 116 ASN A C 1
ATOM 934 O O . ASN A 1 116 ? 19.024 4.980 -3.748 1.00 92.25 116 ASN A O 1
ATOM 938 N N . MET A 1 117 ? 18.935 3.532 -5.468 1.00 95.62 117 MET A N 1
ATOM 939 C CA . MET A 1 117 ? 18.177 2.514 -4.739 1.00 95.62 117 MET A CA 1
ATOM 940 C C . MET A 1 117 ? 18.987 1.937 -3.572 1.00 95.62 117 MET A C 1
ATOM 942 O O . MET A 1 117 ? 18.441 1.811 -2.478 1.00 95.62 117 MET A O 1
ATOM 946 N N . ALA A 1 118 ? 20.275 1.659 -3.779 1.00 96.81 118 ALA A N 1
ATOM 947 C CA . ALA A 1 118 ? 21.196 1.216 -2.736 1.00 96.81 118 ALA A CA 1
ATOM 948 C C . ALA A 1 118 ? 21.295 2.252 -1.611 1.00 96.81 118 ALA A C 1
ATOM 950 O O . ALA A 1 118 ? 20.998 1.922 -0.473 1.00 96.81 118 ALA A O 1
ATOM 951 N N . ARG A 1 119 ? 21.510 3.536 -1.929 1.00 97.25 119 ARG A N 1
ATOM 952 C CA . ARG A 1 119 ? 21.557 4.615 -0.921 1.00 97.25 119 ARG A CA 1
ATOM 953 C C . ARG A 1 119 ? 20.286 4.728 -0.074 1.00 97.25 119 ARG A C 1
ATOM 955 O O . ARG A 1 119 ? 20.356 5.082 1.097 1.00 97.25 119 ARG A O 1
ATOM 962 N N . ILE A 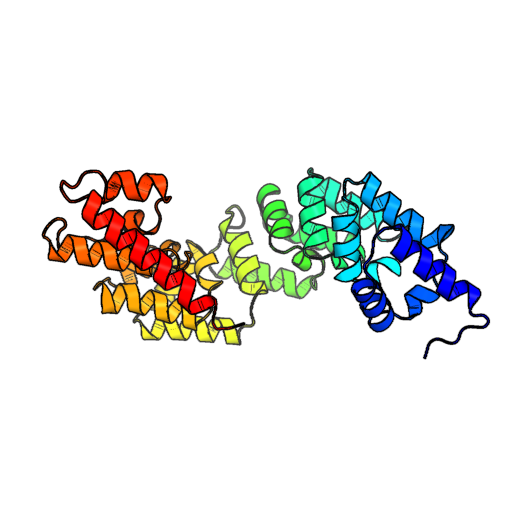1 120 ? 19.109 4.464 -0.650 1.00 97.19 120 ILE A N 1
ATOM 963 C CA . ILE A 1 120 ? 17.844 4.428 0.107 1.00 97.19 120 ILE A CA 1
ATOM 964 C C . ILE A 1 120 ? 17.831 3.249 1.092 1.00 97.19 120 ILE A C 1
ATOM 966 O O . ILE A 1 120 ? 17.345 3.398 2.215 1.00 97.19 120 ILE A O 1
ATOM 970 N N . VAL A 1 121 ? 18.357 2.091 0.685 1.00 97.75 121 VAL A N 1
ATOM 971 C CA . VAL A 1 121 ? 18.508 0.912 1.552 1.00 97.75 121 VAL A CA 1
ATOM 972 C C . VAL A 1 121 ? 19.539 1.174 2.644 1.00 97.75 121 VAL A C 1
ATOM 974 O O . VAL A 1 121 ? 19.229 0.910 3.802 1.00 97.75 121 VAL A O 1
ATOM 977 N N . ASP A 1 122 ? 20.684 1.765 2.305 1.00 98.00 122 ASP A N 1
ATOM 978 C CA . ASP A 1 122 ? 21.744 2.118 3.254 1.00 98.00 122 ASP A CA 1
ATOM 979 C C . ASP A 1 122 ? 21.192 3.037 4.346 1.00 98.00 122 ASP A C 1
ATOM 981 O O . ASP A 1 122 ? 21.290 2.718 5.523 1.00 98.00 122 ASP A O 1
ATOM 985 N N . VAL A 1 123 ? 20.453 4.096 3.981 1.00 98.19 123 VAL A N 1
ATOM 986 C CA . VAL A 1 123 ? 19.798 4.978 4.966 1.00 98.19 123 VAL A CA 1
ATOM 987 C C . VAL A 1 123 ? 18.878 4.198 5.910 1.00 98.19 123 VAL A C 1
ATOM 989 O O . VAL A 1 123 ? 18.849 4.478 7.107 1.00 98.19 123 VAL A O 1
ATOM 992 N N . LEU A 1 124 ? 18.112 3.224 5.414 1.00 98.00 124 LEU A N 1
ATOM 993 C CA . LEU A 1 124 ? 17.260 2.397 6.276 1.00 98.00 124 LEU A CA 1
ATOM 994 C C . LEU A 1 124 ? 18.093 1.510 7.213 1.00 98.00 124 LEU A C 1
ATOM 996 O O . LEU A 1 124 ? 17.761 1.398 8.394 1.00 98.00 124 LEU A O 1
ATOM 1000 N N . GLN A 1 125 ? 19.153 0.887 6.702 1.00 98.06 125 GLN A N 1
ATOM 1001 C CA . GLN A 1 125 ? 20.030 0.001 7.470 1.00 98.06 125 GLN A CA 1
ATOM 1002 C C . GLN A 1 125 ? 20.832 0.768 8.528 1.00 98.06 125 GLN A C 1
ATOM 1004 O O . GLN A 1 125 ? 20.845 0.349 9.685 1.00 98.06 125 GLN A O 1
ATOM 1009 N N . ASP A 1 126 ? 21.388 1.925 8.172 1.00 97.94 126 ASP A N 1
ATOM 1010 C CA . ASP A 1 126 ? 22.122 2.831 9.063 1.00 97.94 126 ASP A CA 1
ATOM 1011 C C . ASP A 1 126 ? 21.241 3.339 10.211 1.00 97.94 126 ASP A C 1
ATOM 1013 O O . ASP A 1 126 ? 21.705 3.535 11.332 1.00 97.94 126 ASP A O 1
ATOM 1017 N N . ASN A 1 127 ? 19.935 3.488 9.963 1.00 97.50 127 ASN A N 1
ATOM 1018 C CA . ASN A 1 127 ? 18.946 3.828 10.990 1.00 97.50 127 ASN A CA 1
ATOM 1019 C C . ASN A 1 127 ? 18.421 2.600 11.758 1.00 97.50 127 ASN A C 1
ATOM 1021 O O . ASN A 1 127 ? 17.476 2.709 12.537 1.00 97.50 127 ASN A O 1
ATOM 1025 N N . GLY A 1 128 ? 19.003 1.416 11.561 1.00 97.62 128 GLY A N 1
ATOM 1026 C CA . GLY A 1 128 ? 18.673 0.204 12.310 1.00 97.62 128 GLY A CA 1
ATOM 1027 C C . GLY A 1 128 ? 17.374 -0.481 11.881 1.00 97.62 128 GLY A C 1
ATOM 1028 O O . GLY A 1 128 ? 16.795 -1.240 12.667 1.00 97.62 128 GLY A O 1
ATOM 1029 N N . VAL A 1 129 ? 16.883 -0.235 10.661 1.00 98.38 129 VAL A N 1
ATOM 1030 C CA . VAL A 1 129 ? 15.710 -0.935 10.119 1.00 98.38 129 VAL A CA 1
ATOM 1031 C C . VAL A 1 129 ? 16.119 -2.351 9.676 1.00 98.38 129 VAL A C 1
ATOM 1033 O O . VAL A 1 129 ? 16.946 -2.503 8.780 1.00 98.38 129 VAL A O 1
ATOM 1036 N N . PRO A 1 130 ? 15.524 -3.422 10.237 1.00 97.94 130 PRO A N 1
ATOM 1037 C CA . PRO A 1 130 ? 15.875 -4.792 9.876 1.00 97.94 130 PRO A CA 1
ATOM 1038 C C . PRO A 1 130 ? 15.538 -5.114 8.418 1.00 97.94 130 PRO A C 1
ATOM 1040 O O . PRO A 1 130 ? 14.484 -4.703 7.926 1.00 97.94 130 PRO A O 1
ATOM 1043 N N . GLN A 1 131 ? 16.333 -5.977 7.778 1.00 96.06 131 GLN A N 1
ATOM 1044 C CA . GLN A 1 131 ? 16.144 -6.384 6.377 1.00 96.06 131 GLN A CA 1
ATOM 1045 C C . GLN A 1 131 ? 14.708 -6.833 6.056 1.00 96.06 131 GLN A C 1
ATOM 1047 O O . GLN A 1 131 ? 14.120 -6.418 5.060 1.00 96.06 131 GLN A O 1
ATOM 1052 N N . LYS A 1 132 ? 14.079 -7.611 6.949 1.00 96.19 132 LYS A N 1
ATOM 1053 C CA . LYS A 1 132 ? 12.676 -8.040 6.793 1.00 96.19 132 LYS A CA 1
ATOM 1054 C C . LYS A 1 132 ? 11.676 -6.873 6.747 1.00 96.19 132 LYS A C 1
ATOM 1056 O O . LYS A 1 132 ? 10.667 -6.953 6.049 1.00 96.19 132 LYS A O 1
ATOM 1061 N N . ASN A 1 133 ? 11.940 -5.790 7.482 1.00 97.44 133 ASN A N 1
ATOM 1062 C CA . ASN A 1 133 ? 11.098 -4.593 7.491 1.00 97.44 133 ASN A CA 1
ATOM 1063 C C . ASN A 1 133 ? 11.363 -3.737 6.244 1.00 97.44 133 ASN A C 1
ATOM 1065 O O . ASN A 1 133 ? 10.414 -3.177 5.700 1.00 97.44 133 ASN A O 1
ATOM 1069 N N . ILE A 1 134 ? 12.606 -3.688 5.750 1.00 97.50 134 ILE A N 1
ATOM 1070 C CA . ILE A 1 134 ? 12.949 -3.056 4.464 1.00 97.50 134 ILE A CA 1
ATOM 1071 C C . ILE A 1 134 ? 12.202 -3.758 3.323 1.00 97.50 134 ILE A C 1
ATOM 1073 O O . ILE A 1 134 ? 11.485 -3.110 2.561 1.00 97.50 134 ILE A O 1
ATOM 1077 N N . ALA A 1 135 ? 12.262 -5.091 3.262 1.00 96.19 135 ALA A N 1
ATOM 1078 C CA . ALA A 1 135 ? 11.517 -5.873 2.275 1.00 96.19 135 ALA A CA 1
ATOM 1079 C C . ALA A 1 135 ? 9.997 -5.630 2.373 1.00 96.19 135 ALA A C 1
ATOM 1081 O O . ALA A 1 135 ? 9.319 -5.445 1.357 1.00 96.19 135 ALA A O 1
ATOM 1082 N N . LEU A 1 136 ? 9.450 -5.553 3.595 1.00 95.56 136 LEU A N 1
ATOM 1083 C CA . LEU A 1 136 ? 8.047 -5.193 3.824 1.00 95.56 136 LEU A CA 1
ATOM 1084 C C . LEU A 1 136 ? 7.711 -3.792 3.288 1.00 95.56 136 LEU A C 1
ATOM 1086 O O . LEU A 1 136 ? 6.671 -3.631 2.642 1.00 95.56 136 LEU A O 1
ATOM 1090 N N . LEU A 1 137 ? 8.567 -2.797 3.536 1.00 96.31 137 LEU A N 1
ATOM 1091 C CA . LEU A 1 137 ? 8.387 -1.425 3.061 1.00 96.31 137 LEU A CA 1
ATOM 1092 C C . LEU A 1 137 ? 8.339 -1.373 1.535 1.00 96.31 137 LEU A C 1
ATOM 1094 O O . LEU A 1 137 ? 7.402 -0.807 0.975 1.00 96.31 137 LEU A O 1
ATOM 1098 N N . ILE A 1 138 ? 9.302 -2.007 0.867 1.00 95.88 138 ILE A N 1
ATOM 1099 C CA . ILE A 1 138 ? 9.411 -2.013 -0.598 1.00 95.88 138 ILE A CA 1
ATOM 1100 C C . ILE A 1 138 ? 8.215 -2.728 -1.219 1.00 95.88 138 ILE A C 1
ATOM 1102 O O . ILE A 1 138 ? 7.629 -2.227 -2.176 1.00 95.88 138 ILE A O 1
ATOM 1106 N N . ARG A 1 139 ? 7.769 -3.847 -0.636 1.00 93.94 139 ARG A N 1
ATOM 1107 C CA . ARG A 1 139 ? 6.558 -4.550 -1.083 1.00 93.94 139 ARG A CA 1
ATOM 1108 C C . ARG A 1 139 ? 5.310 -3.666 -0.998 1.00 93.94 139 ARG A 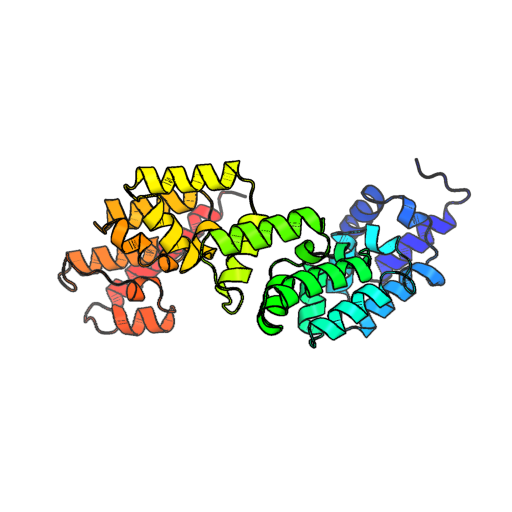C 1
ATOM 1110 O O . ARG A 1 139 ? 4.483 -3.654 -1.913 1.00 93.94 139 ARG A O 1
ATOM 1117 N N . CYS A 1 140 ? 5.148 -2.936 0.104 1.00 90.81 140 CYS A N 1
ATOM 1118 C CA . CYS A 1 140 ? 3.979 -2.086 0.335 1.00 90.81 140 CYS A CA 1
ATOM 1119 C C . CYS A 1 140 ? 4.019 -0.800 -0.505 1.00 90.81 140 CYS A C 1
ATOM 1121 O O . CYS A 1 140 ? 3.002 -0.422 -1.101 1.00 90.81 140 CYS A O 1
ATOM 1123 N N . GLN A 1 141 ? 5.192 -0.172 -0.592 1.00 92.12 141 GLN A N 1
ATOM 1124 C CA . GLN A 1 141 ? 5.421 1.124 -1.220 1.00 92.12 141 GLN A CA 1
ATOM 1125 C C . GLN A 1 141 ? 6.697 1.121 -2.090 1.00 92.12 141 GLN A C 1
ATOM 1127 O O . GLN A 1 141 ? 7.667 1.803 -1.758 1.00 92.12 141 GLN A O 1
ATOM 1132 N N . PRO A 1 142 ? 6.697 0.437 -3.254 1.00 93.56 142 PRO A N 1
ATOM 1133 C CA . PRO A 1 142 ? 7.870 0.362 -4.136 1.00 93.56 142 PRO A CA 1
ATOM 1134 C C . PRO A 1 142 ? 8.453 1.720 -4.532 1.00 93.56 142 PRO A C 1
ATOM 1136 O O . PRO A 1 142 ? 9.659 1.876 -4.696 1.00 93.56 142 PRO A O 1
ATOM 1139 N N . SER A 1 143 ? 7.593 2.736 -4.661 1.00 91.94 143 SER A N 1
ATOM 1140 C CA . SER A 1 143 ? 8.004 4.081 -5.063 1.00 91.94 143 SER A CA 1
ATOM 1141 C C . SER A 1 143 ? 8.903 4.784 -4.038 1.00 91.94 143 SER A C 1
ATOM 1143 O O . SER A 1 143 ? 9.387 5.882 -4.310 1.00 91.94 143 SER A O 1
ATOM 1145 N N . ILE A 1 144 ? 9.113 4.210 -2.849 1.00 92.69 144 ILE A N 1
ATOM 1146 C CA . ILE A 1 144 ? 10.086 4.746 -1.897 1.00 92.69 144 ILE A CA 1
ATOM 1147 C C . ILE A 1 144 ? 11.503 4.699 -2.479 1.00 92.69 144 ILE A C 1
ATOM 1149 O O . ILE A 1 144 ? 12.235 5.673 -2.350 1.00 92.69 144 ILE A O 1
ATOM 1153 N N . MET A 1 145 ? 11.811 3.650 -3.247 1.00 93.31 145 MET A N 1
ATOM 1154 C CA . MET A 1 145 ? 13.118 3.409 -3.868 1.00 93.31 145 MET A CA 1
ATOM 1155 C C . MET A 1 145 ? 13.488 4.449 -4.931 1.00 93.31 145 MET A C 1
ATOM 1157 O O . MET A 1 145 ? 14.649 4.585 -5.292 1.00 93.31 145 MET A O 1
ATOM 1161 N N . ILE A 1 146 ? 12.497 5.195 -5.429 1.00 91.38 146 ILE A N 1
ATOM 1162 C CA . ILE A 1 146 ? 12.676 6.245 -6.443 1.00 91.38 146 ILE A CA 1
ATOM 1163 C C . ILE A 1 146 ? 12.530 7.654 -5.858 1.00 91.38 146 ILE A C 1
ATOM 1165 O O . ILE A 1 146 ? 12.365 8.626 -6.598 1.00 91.38 146 ILE A O 1
ATOM 1169 N N . SER A 1 147 ? 12.501 7.766 -4.530 1.00 90.75 147 SER A N 1
ATOM 1170 C CA . SER A 1 147 ? 12.353 9.046 -3.843 1.00 90.75 147 SER A CA 1
ATOM 1171 C C . SER A 1 147 ? 13.658 9.837 -3.865 1.00 90.75 147 SER A C 1
ATOM 1173 O O . SER A 1 147 ? 14.748 9.284 -3.958 1.00 90.75 147 SER A O 1
ATOM 1175 N N . ASN A 1 148 ? 13.543 11.160 -3.750 1.00 93.56 148 ASN A N 1
ATOM 1176 C CA . ASN A 1 148 ? 14.702 12.000 -3.477 1.00 93.56 148 ASN A CA 1
ATOM 1177 C C . ASN A 1 148 ? 15.294 11.624 -2.105 1.00 93.56 148 ASN A C 1
ATOM 1179 O O . ASN A 1 148 ? 14.552 11.559 -1.124 1.00 93.56 148 ASN A O 1
ATOM 1183 N N . LEU A 1 149 ? 16.609 11.390 -2.059 1.00 94.38 149 LEU A N 1
ATOM 1184 C CA . LEU A 1 149 ? 17.315 10.880 -0.881 1.00 94.38 149 LEU A CA 1
ATOM 1185 C C . LEU A 1 149 ? 17.205 11.814 0.333 1.00 94.38 149 LEU A C 1
ATOM 1187 O O . LEU A 1 149 ? 16.935 11.350 1.434 1.00 94.38 149 LEU A O 1
ATOM 1191 N N . GLU A 1 150 ? 17.336 13.125 0.135 1.00 95.62 150 GLU A N 1
ATOM 1192 C CA . GLU A 1 150 ? 17.272 14.102 1.230 1.00 95.62 150 GLU A CA 1
ATOM 1193 C C . GLU A 1 150 ? 15.859 14.216 1.810 1.00 95.62 150 GLU A C 1
ATOM 1195 O O . GLU A 1 150 ? 15.674 14.228 3.025 1.00 95.62 150 GLU A O 1
ATOM 1200 N N . ASN A 1 151 ? 14.832 14.198 0.957 1.00 93.81 151 ASN A N 1
ATOM 1201 C CA . ASN A 1 151 ? 13.447 14.127 1.430 1.00 93.81 151 ASN A CA 1
ATOM 1202 C C . ASN A 1 151 ? 13.149 12.802 2.146 1.00 93.81 151 ASN A C 1
ATOM 1204 O O . ASN A 1 151 ? 12.309 12.767 3.042 1.00 93.81 151 ASN A O 1
ATOM 1208 N N . PHE A 1 152 ? 13.807 11.713 1.744 1.00 95.69 152 PHE A N 1
ATOM 1209 C CA . PHE A 1 152 ? 13.663 10.426 2.409 1.00 95.69 152 PHE A CA 1
ATOM 1210 C C . PHE A 1 152 ? 14.303 10.432 3.801 1.00 95.69 152 PHE A C 1
ATOM 1212 O O . PHE A 1 152 ? 13.635 10.036 4.750 1.00 95.69 152 PHE A O 1
ATOM 1219 N N . LYS A 1 153 ? 15.525 10.959 3.953 1.00 97.38 153 LYS A N 1
ATOM 1220 C CA . LYS A 1 153 ? 16.182 11.127 5.263 1.00 97.38 153 LYS A CA 1
ATOM 1221 C C . LYS A 1 153 ? 15.333 11.952 6.232 1.00 97.38 153 LYS A C 1
ATOM 1223 O O . LYS A 1 153 ? 15.070 11.495 7.338 1.00 97.38 153 LYS A O 1
ATOM 1228 N N . LYS A 1 154 ? 14.789 13.088 5.778 1.00 96.75 154 LYS A N 1
ATOM 1229 C CA . LYS A 1 154 ? 13.868 13.916 6.583 1.00 96.75 154 LYS A CA 1
ATOM 1230 C C . LYS A 1 154 ? 12.647 13.138 7.072 1.00 96.75 154 LYS A C 1
ATOM 1232 O O . LYS A 1 154 ? 12.220 13.312 8.205 1.00 96.75 154 LYS A O 1
ATOM 1237 N N . LEU A 1 155 ? 12.094 12.258 6.236 1.00 96.25 155 LEU A N 1
ATOM 1238 C CA . LEU A 1 155 ? 10.981 11.406 6.647 1.00 96.25 155 LEU A CA 1
ATOM 1239 C C . LEU A 1 155 ? 11.399 10.360 7.696 1.00 96.25 155 LEU A C 1
ATOM 1241 O O . LEU A 1 155 ? 10.620 10.061 8.597 1.00 96.25 155 LEU A O 1
ATOM 1245 N N . ILE A 1 156 ? 12.596 9.782 7.578 1.00 97.44 156 ILE A N 1
ATOM 1246 C CA . ILE A 1 156 ? 13.140 8.852 8.581 1.00 97.44 156 ILE A CA 1
ATOM 1247 C C . ILE A 1 156 ? 13.304 9.559 9.933 1.00 97.44 156 ILE A C 1
ATOM 1249 O O . ILE A 1 156 ? 12.885 9.018 10.959 1.00 97.44 156 ILE A O 1
ATOM 1253 N N . GLU A 1 157 ? 13.833 10.782 9.928 1.00 97.19 157 GLU A N 1
ATOM 1254 C CA . GLU A 1 157 ? 13.947 11.630 11.119 1.00 97.19 157 GLU A CA 1
ATOM 1255 C C . GLU A 1 157 ? 12.571 11.954 11.713 1.00 97.19 157 GLU A C 1
ATOM 1257 O O . GLU A 1 157 ? 12.349 11.724 12.899 1.00 97.19 157 GLU A O 1
ATOM 1262 N N . GLU A 1 158 ? 11.615 12.400 10.892 1.00 96.94 158 GLU A N 1
ATOM 1263 C CA . GLU A 1 158 ? 10.242 12.705 11.316 1.00 96.94 158 GLU A CA 1
ATOM 1264 C C . GLU A 1 158 ? 9.571 11.500 11.993 1.00 96.94 158 GLU A C 1
ATOM 1266 O O . GLU A 1 158 ? 9.034 11.618 13.095 1.00 96.94 158 GLU A O 1
ATOM 1271 N N . VAL A 1 159 ? 9.642 10.316 11.377 1.00 97.56 159 VAL A N 1
ATOM 1272 C CA . VAL A 1 159 ? 9.054 9.088 11.938 1.00 97.56 159 VAL A CA 1
ATOM 1273 C C . VAL A 1 159 ? 9.747 8.686 13.243 1.00 97.56 159 VAL A C 1
ATOM 1275 O O . VAL A 1 159 ? 9.091 8.210 14.169 1.00 97.56 159 VAL A O 1
ATOM 1278 N N . THR A 1 160 ? 11.054 8.909 13.357 1.00 96.94 160 THR A N 1
ATOM 1279 C CA . THR A 1 160 ? 11.795 8.644 14.598 1.00 96.94 160 THR A CA 1
ATOM 1280 C C . THR A 1 160 ? 11.380 9.609 15.711 1.00 96.94 160 THR A C 1
ATOM 1282 O O . THR A 1 160 ? 11.103 9.169 16.827 1.00 96.94 160 THR A O 1
ATOM 1285 N N . LEU A 1 161 ? 11.247 10.904 15.404 1.00 97.00 161 LEU A N 1
ATOM 1286 C CA . LEU A 1 161 ? 10.793 11.941 16.341 1.00 97.00 161 LEU A CA 1
ATOM 1287 C C . LEU A 1 161 ? 9.353 11.722 16.820 1.00 97.00 161 LEU A C 1
ATOM 1289 O O . LEU A 1 161 ? 9.031 12.046 17.959 1.00 97.00 161 LEU A O 1
ATOM 1293 N N . MET A 1 162 ? 8.499 11.115 15.992 1.00 96.44 162 MET A N 1
ATOM 1294 C CA . MET A 1 162 ? 7.154 10.682 16.395 1.00 96.44 162 MET A CA 1
ATOM 1295 C C . MET A 1 162 ? 7.160 9.525 17.412 1.00 96.44 162 MET A C 1
ATOM 1297 O O . MET A 1 162 ? 6.096 9.151 17.901 1.00 96.44 162 MET A O 1
ATOM 1301 N N . GLY A 1 163 ? 8.320 8.939 17.727 1.00 96.56 163 GLY A N 1
ATOM 1302 C CA . GLY A 1 163 ? 8.468 7.874 18.723 1.00 96.56 163 GLY A CA 1
ATOM 1303 C C . GLY A 1 163 ? 8.436 6.455 18.150 1.00 96.56 163 GLY A C 1
ATOM 1304 O O . GLY A 1 163 ? 8.276 5.489 18.899 1.00 96.56 163 GLY A O 1
ATOM 1305 N N . PHE A 1 164 ? 8.578 6.280 16.832 1.00 98.06 164 PHE A N 1
ATOM 1306 C CA . PHE A 1 164 ? 8.681 4.944 16.249 1.00 98.06 164 PHE A CA 1
ATOM 1307 C C . PHE A 1 164 ? 10.101 4.391 16.365 1.00 98.06 164 PHE A C 1
ATOM 1309 O O . PHE A 1 164 ? 11.065 5.006 15.921 1.00 98.06 164 PHE A O 1
ATOM 1316 N N . HIS A 1 165 ? 10.221 3.157 16.853 1.00 97.06 165 HIS A N 1
ATOM 1317 C CA . HIS A 1 165 ? 11.495 2.442 16.858 1.00 97.06 165 HIS A CA 1
ATOM 1318 C C . HIS A 1 165 ? 11.763 1.740 15.510 1.00 97.06 165 HIS A C 1
ATOM 1320 O O . HIS A 1 165 ? 10.955 0.884 15.125 1.00 97.06 165 HIS A O 1
ATOM 1326 N N . PRO A 1 166 ? 12.909 1.991 14.842 1.00 97.19 166 PRO A N 1
ATOM 1327 C CA . PRO A 1 166 ? 13.263 1.403 13.538 1.00 97.19 166 PRO A CA 1
ATOM 1328 C C . PRO A 1 166 ? 13.218 -0.132 13.464 1.00 97.19 166 PRO A C 1
ATOM 1330 O O . PRO A 1 166 ? 12.880 -0.718 12.431 1.00 97.19 166 PRO A O 1
ATOM 1333 N N . SER A 1 167 ? 13.469 -0.810 14.588 1.00 96.88 167 SER A N 1
ATOM 1334 C CA . SER A 1 167 ? 13.418 -2.274 14.688 1.00 96.88 167 SER A CA 1
ATOM 1335 C C . SER A 1 167 ? 12.006 -2.865 14.557 1.00 96.88 167 SER A C 1
ATOM 1337 O O . SER A 1 167 ? 11.845 -4.054 14.251 1.00 96.88 167 SER A O 1
ATOM 1339 N N . LYS A 1 168 ? 10.956 -2.061 14.763 1.00 97.38 168 LYS A N 1
ATOM 1340 C CA . LYS A 1 168 ? 9.553 -2.496 14.746 1.00 97.38 168 LYS A CA 1
ATOM 1341 C C . LYS A 1 168 ? 8.923 -2.277 13.369 1.00 97.38 168 LYS A C 1
ATOM 1343 O O . LYS A 1 168 ? 9.136 -1.264 12.715 1.00 97.38 168 LYS A O 1
ATOM 1348 N N . SER A 1 169 ? 8.051 -3.192 12.944 1.00 96.12 169 SER A N 1
ATOM 1349 C CA . SER A 1 169 ? 7.327 -3.090 11.662 1.00 96.12 169 SER A CA 1
ATOM 1350 C C . SER A 1 169 ? 6.417 -1.854 11.554 1.00 96.12 169 SER A C 1
ATOM 1352 O O . SER A 1 169 ? 6.055 -1.423 10.457 1.00 96.12 169 SER A O 1
ATOM 1354 N N . GLN A 1 170 ? 6.024 -1.278 12.691 1.00 96.81 170 GLN A N 1
ATOM 1355 C CA . GLN A 1 170 ? 5.248 -0.045 12.773 1.00 96.81 170 GLN A CA 1
ATOM 1356 C C . GLN A 1 170 ? 6.011 1.128 12.150 1.00 96.81 170 GLN A C 1
ATOM 1358 O O . GLN A 1 170 ? 5.383 1.946 11.489 1.00 96.81 170 GLN A O 1
ATOM 1363 N N . PHE A 1 171 ? 7.344 1.153 12.255 1.00 98.06 171 PHE A N 1
ATOM 1364 C CA . PHE A 1 171 ? 8.189 2.186 11.656 1.00 98.06 171 PHE A CA 1
ATOM 1365 C C . PHE A 1 171 ? 7.971 2.288 10.140 1.00 98.06 171 PHE A C 1
ATOM 1367 O O . PHE A 1 171 ? 7.570 3.325 9.615 1.00 98.06 171 PHE A O 1
ATOM 1374 N N . VAL A 1 172 ? 8.097 1.165 9.426 1.00 97.19 172 VAL A N 1
ATOM 1375 C CA . VAL A 1 172 ? 7.872 1.129 7.970 1.00 97.19 172 VAL A CA 1
ATOM 1376 C C . VAL A 1 172 ? 6.399 1.301 7.583 1.00 97.19 172 VAL A C 1
ATOM 1378 O O . VAL A 1 172 ? 6.086 1.792 6.494 1.00 97.19 172 VAL A O 1
ATOM 1381 N N . SER A 1 173 ? 5.477 0.958 8.485 1.00 96.06 173 SER A N 1
ATOM 1382 C CA . SER A 1 173 ? 4.049 1.243 8.302 1.00 96.06 173 SER A CA 1
ATOM 1383 C C . SER A 1 173 ? 3.767 2.748 8.375 1.00 96.06 173 SER A C 1
ATOM 1385 O O . SER A 1 173 ? 3.002 3.255 7.557 1.00 96.06 173 SER A O 1
ATOM 1387 N N . ALA A 1 174 ? 4.411 3.471 9.295 1.00 97.38 174 ALA A N 1
ATOM 1388 C CA . ALA A 1 174 ? 4.297 4.922 9.426 1.00 97.38 174 ALA A CA 1
ATOM 1389 C C . ALA A 1 174 ? 4.855 5.643 8.197 1.00 97.38 174 ALA A C 1
ATOM 1391 O O . ALA A 1 174 ? 4.144 6.453 7.604 1.00 97.38 174 ALA A O 1
ATOM 1392 N N . ILE A 1 175 ? 6.048 5.251 7.730 1.00 96.81 175 ILE A N 1
ATOM 1393 C CA . ILE A 1 175 ? 6.637 5.741 6.469 1.00 96.81 175 ILE A CA 1
ATOM 1394 C C . ILE A 1 175 ? 5.645 5.568 5.315 1.00 96.81 175 ILE A C 1
ATOM 1396 O O . ILE A 1 175 ? 5.380 6.507 4.565 1.00 96.81 175 ILE A O 1
ATOM 1400 N N . THR A 1 176 ? 5.055 4.375 5.185 1.00 94.75 176 THR A N 1
ATOM 1401 C CA . THR A 1 176 ? 4.075 4.083 4.128 1.00 94.75 176 THR A CA 1
ATOM 1402 C C . THR A 1 176 ? 2.857 5.006 4.218 1.00 94.75 176 THR A C 1
ATOM 1404 O O . THR A 1 176 ? 2.383 5.511 3.200 1.00 94.75 176 THR A O 1
ATOM 1407 N N . VAL A 1 177 ? 2.344 5.244 5.426 1.00 95.00 177 VAL A N 1
ATOM 1408 C CA . VAL A 1 177 ? 1.181 6.110 5.645 1.00 95.00 177 VAL A CA 1
ATOM 1409 C C . VAL A 1 177 ? 1.512 7.563 5.313 1.00 95.00 177 VAL A C 1
ATOM 1411 O O . VAL A 1 177 ? 0.807 8.152 4.494 1.00 95.00 177 VAL A O 1
ATOM 1414 N N . LEU A 1 178 ? 2.591 8.118 5.864 1.00 94.94 178 LEU A N 1
ATOM 1415 C CA . LEU A 1 178 ? 2.980 9.513 5.639 1.00 94.94 178 LEU A CA 1
ATOM 1416 C C . LEU A 1 178 ? 3.294 9.784 4.162 1.00 94.94 178 LEU A C 1
ATOM 1418 O O . LEU A 1 178 ? 2.826 10.771 3.606 1.00 94.94 178 LEU A O 1
ATOM 1422 N N . ARG A 1 179 ? 3.967 8.860 3.461 1.00 92.06 179 ARG A N 1
ATOM 1423 C CA . ARG A 1 179 ? 4.224 8.997 2.011 1.00 92.06 179 ARG A CA 1
ATOM 1424 C C . ARG A 1 179 ? 2.964 8.968 1.153 1.00 92.06 179 ARG A C 1
ATOM 1426 O O . ARG A 1 179 ? 3.002 9.439 0.019 1.00 92.06 179 ARG A O 1
ATOM 1433 N N . SER A 1 180 ? 1.872 8.397 1.655 1.00 89.88 180 SER A N 1
ATOM 1434 C CA . SER A 1 180 ? 0.631 8.248 0.890 1.00 89.88 180 SER A CA 1
ATOM 1435 C C . SER A 1 180 ? -0.254 9.497 0.883 1.00 89.88 180 SER A C 1
ATOM 1437 O O . SER A 1 180 ? -1.275 9.500 0.193 1.00 89.88 180 SER A O 1
ATOM 1439 N N . MET A 1 181 ? 0.090 10.546 1.640 1.00 92.25 181 MET A N 1
ATOM 1440 C CA . MET A 1 181 ? -0.745 11.741 1.746 1.00 92.25 181 MET A CA 1
ATOM 1441 C C . MET A 1 181 ? 0.055 13.029 1.951 1.00 92.25 181 MET A C 1
ATOM 1443 O O . MET A 1 181 ? 1.198 13.012 2.384 1.00 92.25 181 MET A O 1
ATOM 1447 N N . SER A 1 182 ? -0.562 14.165 1.628 1.00 92.94 182 SER A N 1
ATOM 1448 C CA . SER A 1 182 ? 0.001 15.485 1.921 1.00 92.94 182 SER A CA 1
ATOM 1449 C C . SER A 1 182 ? -0.159 15.847 3.401 1.00 92.94 182 SER A C 1
ATOM 1451 O O . SER A 1 182 ? -1.090 15.370 4.056 1.00 92.94 182 SER A O 1
ATOM 1453 N N . GLY A 1 183 ? 0.650 16.792 3.892 1.00 94.19 183 GLY A N 1
ATOM 1454 C CA . GLY A 1 183 ? 0.469 17.378 5.229 1.00 94.19 183 GLY A CA 1
ATOM 1455 C C . GLY A 1 183 ? -0.932 17.972 5.437 1.00 94.19 183 GLY A C 1
ATOM 1456 O O . GLY A 1 183 ? -1.543 17.779 6.479 1.00 94.19 183 GLY A O 1
ATOM 1457 N N . SER A 1 184 ? -1.525 18.580 4.402 1.00 96.31 184 SER A N 1
ATOM 1458 C CA . SER A 1 184 ? -2.912 19.068 4.463 1.00 96.31 184 SER A CA 1
ATOM 1459 C C . SER A 1 184 ? -3.947 17.949 4.626 1.00 96.31 184 SER A C 1
ATOM 1461 O O . SER A 1 184 ? -4.966 18.130 5.288 1.00 96.31 184 SER A O 1
ATOM 1463 N N . THR A 1 185 ? -3.706 16.779 4.032 1.00 96.50 185 THR A N 1
ATOM 1464 C CA . THR A 1 185 ? -4.579 15.609 4.195 1.00 96.50 185 THR A CA 1
ATOM 1465 C C . THR A 1 185 ? -4.417 14.997 5.582 1.00 96.50 185 THR A C 1
ATOM 1467 O O . THR A 1 185 ? -5.406 14.575 6.178 1.00 96.50 185 THR A O 1
ATOM 1470 N N . TRP A 1 186 ? -3.187 14.959 6.094 1.00 96.25 186 TRP A N 1
ATOM 1471 C CA . TRP A 1 186 ? -2.885 14.545 7.461 1.00 96.25 186 TRP A CA 1
ATOM 1472 C C . TRP A 1 186 ? -3.618 15.425 8.481 1.00 96.25 186 TRP A C 1
ATOM 1474 O O . TRP A 1 186 ? -4.397 14.912 9.283 1.00 96.25 186 TRP A O 1
ATOM 1484 N N . GLU A 1 187 ? -3.493 16.747 8.361 1.00 96.75 187 GLU A N 1
ATOM 1485 C CA . GLU A 1 187 ? -4.111 17.712 9.277 1.00 96.75 187 GLU A CA 1
ATOM 1486 C C . GLU A 1 187 ? -5.647 17.652 9.262 1.00 96.75 187 GLU A C 1
ATOM 1488 O O . GLU A 1 187 ? -6.301 17.681 10.309 1.00 96.75 187 GLU A O 1
ATOM 1493 N N . LYS A 1 188 ? -6.252 17.458 8.081 1.00 97.00 188 LYS A N 1
ATOM 1494 C CA . LYS A 1 188 ? -7.701 17.217 7.967 1.00 97.00 188 LYS A CA 1
ATOM 1495 C C . LYS A 1 188 ? -8.143 15.995 8.772 1.00 97.00 188 LYS A C 1
ATOM 1497 O O . LYS A 1 188 ? -9.211 16.023 9.378 1.00 97.00 188 LYS A O 1
ATOM 1502 N N . LYS A 1 189 ? -7.345 14.924 8.793 1.00 96.19 189 LYS A N 1
ATOM 1503 C CA . LYS A 1 189 ? -7.651 13.709 9.564 1.00 96.19 189 LYS A CA 1
ATOM 1504 C C . LYS A 1 189 ? -7.467 13.929 11.062 1.00 96.19 189 LYS A C 1
ATOM 1506 O O . LYS A 1 189 ? -8.333 13.497 11.818 1.00 96.19 189 LYS A O 1
ATOM 1511 N N . LEU A 1 190 ? -6.411 14.630 11.483 1.00 96.75 190 LEU A N 1
ATOM 1512 C CA . LEU A 1 190 ? -6.230 15.015 12.889 1.00 96.75 190 LEU A CA 1
ATOM 1513 C C . LEU A 1 190 ? -7.418 15.839 13.391 1.00 96.75 190 LEU A C 1
ATOM 1515 O O . LEU A 1 190 ? -8.007 15.514 14.418 1.00 96.75 190 LEU A O 1
ATOM 1519 N N . THR A 1 191 ? -7.860 16.821 12.602 1.00 97.81 191 THR A N 1
ATOM 1520 C CA . THR A 1 191 ? -9.037 17.646 12.915 1.00 97.81 191 THR A CA 1
ATOM 1521 C C . THR A 1 191 ? -10.295 16.805 13.139 1.00 97.81 191 THR A C 1
ATOM 1523 O O . THR A 1 191 ? -11.080 17.111 14.036 1.00 97.81 191 THR A O 1
ATOM 1526 N N . VAL A 1 192 ? -10.498 15.725 12.373 1.00 96.94 192 VAL A N 1
ATOM 1527 C CA . VAL A 1 192 ? -11.623 14.810 12.624 1.00 96.94 192 VAL A CA 1
ATOM 1528 C C . VAL A 1 192 ? -11.511 14.194 14.015 1.00 96.94 192 VAL A C 1
ATOM 1530 O O . VAL A 1 192 ? -12.482 14.250 14.757 1.00 96.94 192 VAL A O 1
ATOM 1533 N N . TYR A 1 193 ? -10.355 13.654 14.399 1.00 96.75 193 TYR A N 1
ATOM 1534 C CA . TYR A 1 193 ? -10.176 13.061 15.730 1.00 96.75 193 TYR A CA 1
ATOM 1535 C C . TYR A 1 193 ? -10.325 14.077 16.865 1.00 96.75 193 TYR A C 1
ATOM 1537 O O . TYR A 1 193 ? -10.996 13.773 17.851 1.00 96.75 193 TYR A O 1
ATOM 1545 N N . ARG A 1 194 ? -9.808 15.301 16.697 1.00 97.75 194 ARG A N 1
ATOM 1546 C CA . ARG A 1 194 ? -9.996 16.389 17.672 1.00 97.75 194 ARG A CA 1
ATOM 1547 C C . ARG A 1 194 ? -11.473 16.722 17.887 1.00 97.75 194 ARG A C 1
ATOM 1549 O O . ARG A 1 194 ? -11.898 16.920 19.018 1.00 97.75 194 ARG A O 1
ATOM 1556 N N . ARG A 1 195 ? -12.291 16.712 16.825 1.00 97.06 195 ARG A N 1
ATOM 1557 C CA . ARG A 1 195 ? -13.754 16.903 16.931 1.00 97.06 195 ARG A CA 1
ATOM 1558 C C . ARG A 1 195 ? -14.454 15.814 17.748 1.00 97.06 195 ARG A C 1
ATOM 1560 O O . ARG A 1 195 ? -15.552 16.055 18.233 1.00 97.06 195 ARG A O 1
ATOM 1567 N N . TRP A 1 196 ? -13.832 14.647 17.904 1.00 95.38 196 TRP A N 1
ATOM 1568 C CA . TRP A 1 196 ? -14.299 13.564 18.774 1.00 95.38 196 TRP A CA 1
ATOM 1569 C C . TRP A 1 196 ? -13.671 13.607 20.175 1.00 95.38 196 TRP A C 1
ATOM 1571 O O . TRP A 1 196 ? -13.793 12.639 20.922 1.00 95.38 196 TRP A O 1
ATOM 1581 N N . GLY A 1 197 ? -13.013 14.710 20.542 1.00 96.31 197 GLY A N 1
ATOM 1582 C CA . GLY A 1 197 ? -12.478 14.945 21.884 1.00 96.31 197 GLY A CA 1
ATOM 1583 C C . GLY A 1 197 ? -11.118 14.307 22.164 1.00 96.31 197 GLY A C 1
ATOM 1584 O O . GLY A 1 197 ? -10.715 14.278 23.319 1.00 96.31 197 GLY A O 1
ATOM 1585 N N . LEU A 1 198 ? -10.421 13.793 21.145 1.00 97.25 198 LEU A N 1
ATOM 1586 C CA . LEU A 1 198 ? -9.077 13.239 21.322 1.00 97.25 198 LEU A CA 1
ATOM 1587 C C . LEU A 1 198 ? -8.018 14.339 21.373 1.00 97.25 198 LEU A C 1
ATOM 1589 O O . LEU A 1 198 ? -8.026 15.248 20.535 1.00 97.25 198 LEU A O 1
ATOM 1593 N N . SER A 1 199 ? -7.081 14.215 22.312 1.00 97.12 199 SER A N 1
ATOM 1594 C CA . SER A 1 199 ? -5.897 15.075 22.368 1.00 97.12 199 SER A CA 1
ATOM 1595 C C . SER A 1 199 ? -4.869 14.698 21.293 1.00 97.12 199 SER A C 1
ATOM 1597 O O . SER A 1 199 ? -4.874 13.586 20.760 1.00 97.12 199 SER A O 1
ATOM 1599 N N . GLU A 1 200 ? -3.944 15.612 20.990 1.00 95.00 200 GLU A N 1
ATOM 1600 C CA . GLU A 1 200 ? -2.815 15.323 20.090 1.00 95.00 200 GLU A CA 1
ATOM 1601 C C . GLU A 1 200 ? -1.984 14.131 20.570 1.00 95.00 200 GLU A C 1
ATOM 1603 O O . GLU A 1 200 ? -1.602 13.272 19.779 1.00 95.00 200 GLU A O 1
ATOM 1608 N N . GLU A 1 201 ? -1.744 14.051 21.879 1.00 95.94 201 GLU A N 1
ATOM 1609 C CA . GLU A 1 201 ? -0.972 12.975 22.494 1.00 95.94 201 GLU A CA 1
ATOM 1610 C C . GLU A 1 201 ? -1.670 11.619 22.334 1.00 95.94 201 GLU A C 1
ATOM 1612 O O . GLU A 1 201 ? -1.023 10.621 22.004 1.00 95.94 201 GLU A O 1
ATOM 1617 N N . GLU A 1 202 ? -2.996 11.569 22.499 1.00 97.12 202 GLU A N 1
ATOM 1618 C CA . GLU A 1 202 ? -3.776 10.346 22.292 1.00 97.12 202 GLU A CA 1
ATOM 1619 C C . GLU A 1 202 ? -3.737 9.898 20.830 1.00 97.12 202 GLU A C 1
ATOM 1621 O O . GLU A 1 202 ? -3.573 8.706 20.551 1.00 97.12 202 GLU A O 1
ATOM 1626 N N . ILE A 1 203 ? -3.854 10.840 19.889 1.00 96.69 203 ILE A N 1
ATOM 1627 C CA . ILE A 1 203 ? -3.799 10.544 18.454 1.00 96.69 203 ILE A CA 1
ATOM 1628 C C . ILE A 1 203 ? -2.401 10.054 18.063 1.00 96.69 203 ILE A C 1
ATOM 1630 O O . ILE A 1 203 ? -2.285 9.045 17.360 1.00 96.69 203 ILE A O 1
ATOM 1634 N N . LEU A 1 204 ? -1.342 10.717 18.535 1.00 96.19 204 LEU A N 1
ATOM 1635 C CA . LEU A 1 204 ? 0.040 10.316 18.277 1.00 96.19 204 LEU A CA 1
ATOM 1636 C C . LEU A 1 204 ? 0.338 8.940 18.879 1.00 96.19 204 LEU A C 1
ATOM 1638 O O . LEU A 1 204 ? 0.859 8.065 18.187 1.00 96.19 204 LEU A O 1
ATOM 1642 N N . THR A 1 205 ? -0.072 8.697 20.124 1.00 96.50 205 THR A N 1
ATOM 1643 C CA . THR A 1 205 ? 0.074 7.391 20.784 1.00 96.50 205 THR A CA 1
ATOM 1644 C C . THR A 1 205 ? -0.651 6.292 20.007 1.00 96.50 205 THR A C 1
ATOM 1646 O O . THR A 1 205 ? -0.101 5.208 19.775 1.00 96.50 205 THR A O 1
ATOM 1649 N N . ALA A 1 206 ? -1.873 6.568 19.541 1.00 96.19 206 ALA A N 1
ATOM 1650 C CA . ALA A 1 206 ? -2.609 5.658 18.673 1.00 96.19 206 ALA A CA 1
ATOM 1651 C C . ALA A 1 206 ? -1.842 5.393 17.368 1.00 96.19 206 ALA A C 1
ATOM 1653 O O . ALA A 1 206 ? -1.759 4.244 16.917 1.00 96.19 206 ALA A O 1
ATOM 1654 N N . PHE A 1 207 ? -1.275 6.439 16.755 1.00 96.44 207 PHE A N 1
ATOM 1655 C CA . PHE A 1 207 ? -0.524 6.354 15.502 1.00 96.44 207 PHE A CA 1
ATOM 1656 C C . PHE A 1 207 ? 0.731 5.498 15.651 1.00 96.44 207 PHE A C 1
ATOM 1658 O O . PHE A 1 207 ? 0.913 4.573 14.858 1.00 96.44 207 PHE A O 1
ATOM 1665 N N . VAL A 1 208 ? 1.517 5.711 16.708 1.00 96.50 208 VAL A N 1
ATOM 1666 C CA . VAL A 1 208 ? 2.685 4.882 17.048 1.00 96.50 208 VAL A CA 1
ATOM 1667 C C . VAL A 1 208 ? 2.295 3.417 17.225 1.00 96.50 208 VAL A C 1
ATOM 1669 O O . VAL A 1 208 ? 2.948 2.514 16.690 1.00 96.50 208 VAL A O 1
ATOM 1672 N N . LYS A 1 209 ? 1.173 3.163 17.906 1.00 95.25 209 LYS A N 1
ATOM 1673 C CA . LYS A 1 209 ? 0.664 1.805 18.131 1.00 95.25 209 LYS A CA 1
ATOM 1674 C C . LYS A 1 209 ? 0.229 1.118 16.834 1.00 95.25 209 LYS A C 1
ATOM 1676 O O . LYS A 1 209 ? 0.462 -0.085 16.671 1.00 95.25 209 LYS A O 1
ATOM 1681 N N . PHE A 1 210 ? -0.420 1.837 15.917 1.00 94.56 210 PHE A N 1
ATOM 1682 C CA . PHE A 1 210 ? -0.968 1.253 14.692 1.00 94.56 210 PHE A CA 1
ATOM 1683 C C . PHE A 1 210 ? -1.147 2.285 13.561 1.00 94.56 210 PHE A C 1
ATOM 1685 O O . PHE A 1 210 ? -2.253 2.753 13.322 1.00 94.56 210 PHE A O 1
ATOM 1692 N N . PRO A 1 211 ? -0.128 2.577 12.742 1.00 95.25 211 PRO A N 1
ATOM 1693 C CA . PRO A 1 211 ? -0.212 3.655 11.745 1.00 95.25 211 PRO A CA 1
ATOM 1694 C C . PRO A 1 211 ? -1.363 3.538 10.739 1.00 95.25 211 PRO A C 1
ATOM 1696 O O . PRO A 1 211 ? -1.892 4.526 10.228 1.00 95.25 211 PRO A O 1
ATOM 1699 N N . MET A 1 212 ? -1.771 2.306 10.434 1.00 91.38 212 MET A N 1
ATOM 1700 C CA . MET A 1 212 ? -2.682 1.996 9.334 1.00 91.38 212 MET A CA 1
ATOM 1701 C C . MET A 1 212 ? -4.093 2.572 9.492 1.00 91.38 212 MET A C 1
ATOM 1703 O O . MET A 1 212 ? -4.787 2.699 8.477 1.00 91.38 212 MET A O 1
ATOM 1707 N N . PHE A 1 213 ? -4.534 2.950 10.699 1.00 91.00 213 PHE A N 1
ATOM 1708 C CA . PHE A 1 213 ? -5.844 3.600 10.851 1.00 91.00 213 PHE A CA 1
ATOM 1709 C C . PHE A 1 213 ? -5.881 4.973 10.158 1.00 91.00 213 PHE A C 1
ATOM 1711 O O . PHE A 1 213 ? -6.911 5.345 9.594 1.00 91.00 213 PHE A O 1
ATOM 1718 N N . MET A 1 214 ? -4.741 5.671 10.069 1.00 93.56 214 MET A N 1
ATOM 1719 C CA . MET A 1 214 ? -4.621 6.950 9.359 1.00 93.56 214 MET A CA 1
ATOM 1720 C C . MET A 1 214 ? -4.677 6.802 7.833 1.00 93.56 214 MET A C 1
ATOM 1722 O O . MET A 1 214 ? -4.830 7.792 7.119 1.00 93.56 214 MET A O 1
ATOM 1726 N N . ARG A 1 215 ? -4.626 5.580 7.286 1.00 90.50 215 ARG A N 1
ATOM 1727 C CA . ARG A 1 215 ? -4.744 5.343 5.835 1.00 90.50 215 ARG A CA 1
ATOM 1728 C C . ARG A 1 215 ? -6.173 5.527 5.309 1.00 90.50 215 ARG A C 1
ATOM 1730 O O . ARG A 1 215 ? -6.370 5.670 4.104 1.00 90.50 215 ARG A O 1
ATOM 1737 N N . LYS A 1 216 ? -7.181 5.500 6.185 1.00 90.69 216 LYS A N 1
ATOM 1738 C CA . LYS A 1 216 ? -8.584 5.746 5.815 1.00 90.69 216 LYS A CA 1
ATOM 1739 C C . LYS A 1 216 ? -8.787 7.211 5.420 1.00 90.69 216 LYS A C 1
ATOM 1741 O O . LYS A 1 216 ? -7.980 8.073 5.764 1.00 90.69 216 LYS A O 1
ATOM 1746 N N . SER A 1 217 ? -9.846 7.485 4.661 1.00 92.06 217 SER A N 1
ATOM 1747 C CA . SER A 1 217 ? -10.233 8.863 4.351 1.00 92.06 217 SER A CA 1
ATOM 1748 C C . SER A 1 217 ? -10.831 9.536 5.590 1.00 92.06 217 SER A C 1
ATOM 1750 O O . SER A 1 217 ? -11.291 8.844 6.502 1.00 92.06 217 SER A O 1
ATOM 1752 N N . ALA A 1 218 ? -10.826 10.868 5.629 1.00 94.50 218 ALA A N 1
ATOM 1753 C CA . ALA A 1 218 ? -11.375 11.628 6.752 1.00 94.50 218 ALA A CA 1
ATOM 1754 C C . ALA A 1 218 ? -12.867 11.315 6.975 1.00 94.50 218 ALA A C 1
ATOM 1756 O O . ALA A 1 218 ? -13.314 11.180 8.110 1.00 94.50 218 ALA A O 1
ATOM 1757 N N . GLU A 1 219 ? -13.612 11.089 5.893 1.00 94.38 219 GLU A N 1
ATOM 1758 C CA . GLU A 1 219 ? -15.037 10.747 5.905 1.00 94.38 219 GLU A CA 1
ATOM 1759 C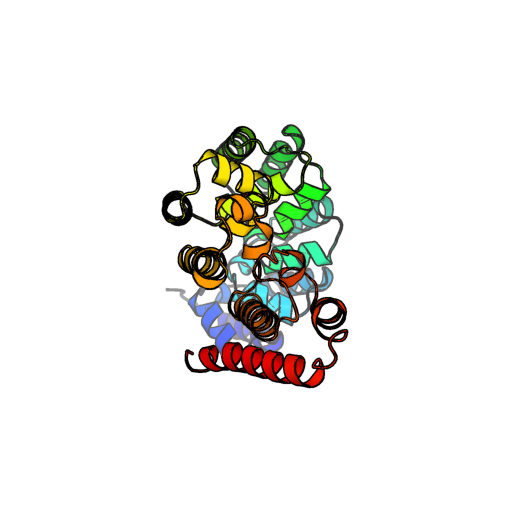 C . GLU A 1 219 ? -15.261 9.364 6.525 1.00 94.38 219 GLU A C 1
ATOM 1761 O O . GLU A 1 219 ? -16.123 9.190 7.383 1.00 94.38 219 GLU A O 1
ATOM 1766 N N . LYS A 1 220 ? -14.439 8.376 6.146 1.00 93.38 220 LYS A N 1
ATOM 1767 C CA . LYS A 1 220 ? -14.511 7.021 6.716 1.00 93.38 220 LYS A CA 1
ATOM 1768 C C . LYS A 1 220 ? -14.110 6.995 8.185 1.00 93.38 220 LYS A C 1
ATOM 1770 O O . LYS A 1 220 ? -14.681 6.223 8.950 1.00 93.38 220 LYS A O 1
ATOM 1775 N N . ILE A 1 221 ? -13.149 7.829 8.574 1.00 94.06 221 ILE A N 1
ATOM 1776 C CA . ILE A 1 221 ? -12.777 8.019 9.977 1.00 94.06 221 ILE A CA 1
ATOM 1777 C C . ILE A 1 221 ? -13.967 8.592 10.750 1.00 94.06 221 ILE A C 1
ATOM 1779 O O . ILE A 1 221 ? -14.383 7.994 11.737 1.00 94.06 221 ILE A O 1
ATOM 1783 N N . ALA A 1 222 ? -14.558 9.692 10.273 1.00 95.31 222 ALA A N 1
ATOM 1784 C CA . ALA A 1 222 ? -15.694 10.335 10.929 1.00 95.31 222 ALA A CA 1
ATOM 1785 C C . ALA A 1 222 ? -16.884 9.379 11.087 1.00 95.31 222 ALA A C 1
ATOM 1787 O O . ALA A 1 222 ? -17.457 9.290 12.169 1.00 95.31 222 ALA A O 1
ATOM 1788 N N . ALA A 1 223 ? -17.210 8.611 10.046 1.00 95.25 223 ALA A N 1
ATOM 1789 C CA . ALA A 1 223 ? -18.300 7.641 10.086 1.00 95.25 223 ALA A CA 1
ATOM 1790 C C . ALA A 1 223 ? -18.019 6.455 11.030 1.00 95.25 223 ALA A C 1
ATOM 1792 O O . ALA A 1 223 ? -18.935 5.949 11.677 1.00 95.25 223 ALA A O 1
ATOM 1793 N N . SER A 1 224 ? -16.759 6.018 11.143 1.00 94.25 224 SER A N 1
ATOM 1794 C CA . SER A 1 224 ? -16.363 5.006 12.129 1.00 94.25 224 SER A CA 1
ATOM 1795 C C . SER A 1 224 ? -16.487 5.541 13.555 1.00 94.25 224 SER A C 1
ATOM 1797 O O . SER A 1 224 ? -16.996 4.839 14.425 1.00 94.25 224 SER A O 1
ATOM 1799 N N . MET A 1 225 ? -16.049 6.777 13.798 1.00 95.12 225 MET A N 1
ATOM 1800 C CA . MET A 1 225 ? -16.166 7.409 15.112 1.00 95.12 225 MET A CA 1
ATOM 1801 C C . MET A 1 225 ? -17.632 7.628 15.502 1.00 95.12 225 MET A C 1
ATOM 1803 O O . MET A 1 225 ? -18.005 7.271 16.611 1.00 95.12 225 MET A O 1
ATOM 1807 N N . ASP A 1 226 ? -18.487 8.084 14.583 1.00 95.88 226 ASP A N 1
ATOM 1808 C CA . ASP A 1 226 ? -19.936 8.199 14.815 1.00 95.88 226 ASP A CA 1
ATOM 1809 C C . ASP A 1 226 ? -20.573 6.862 15.208 1.00 95.88 226 ASP A C 1
ATOM 1811 O O . ASP A 1 226 ? -21.360 6.785 16.153 1.00 95.88 226 ASP A O 1
ATOM 1815 N N . LEU A 1 227 ? -20.188 5.781 14.525 1.00 95.00 227 LEU A N 1
ATOM 1816 C CA . LEU A 1 227 ? -20.678 4.446 14.846 1.00 95.00 227 LEU A CA 1
ATOM 1817 C C . LEU A 1 227 ? -20.326 4.032 16.279 1.00 95.00 227 LEU A C 1
ATOM 1819 O O . LEU A 1 227 ? -21.195 3.563 17.009 1.00 95.00 227 LEU A O 1
ATOM 1823 N N . PHE A 1 228 ? -19.068 4.175 16.688 1.00 93.88 228 PHE A N 1
ATOM 1824 C CA . PHE A 1 228 ? -18.650 3.714 18.010 1.00 93.88 228 PHE A CA 1
ATOM 1825 C C . PHE A 1 228 ? -19.064 4.674 19.127 1.00 93.88 228 PHE A C 1
ATOM 1827 O O . PHE A 1 228 ? -19.587 4.230 20.147 1.00 93.88 228 PHE A O 1
ATOM 1834 N N . VAL A 1 229 ? -18.867 5.975 18.938 1.00 94.94 229 VAL A N 1
ATOM 1835 C CA . VAL A 1 229 ? -19.105 6.980 19.978 1.00 94.94 229 VAL A CA 1
ATOM 1836 C C . VAL A 1 229 ? -20.597 7.258 20.119 1.00 94.94 229 VAL A C 1
ATOM 1838 O O . VAL A 1 229 ? -21.169 6.972 21.165 1.00 94.94 229 VAL A O 1
ATOM 1841 N N . ASN A 1 230 ? -21.264 7.719 19.058 1.00 94.88 230 ASN A N 1
ATOM 1842 C CA . ASN A 1 230 ? -22.670 8.122 19.153 1.00 94.88 230 ASN A CA 1
ATOM 1843 C C . ASN A 1 230 ? -23.625 6.924 19.187 1.00 94.88 230 ASN A C 1
ATOM 1845 O O . ASN A 1 230 ? -24.554 6.900 19.991 1.00 94.88 230 ASN A O 1
ATOM 1849 N N . LYS A 1 231 ? -23.431 5.920 18.318 1.00 93.56 231 LYS A N 1
ATOM 1850 C CA . LYS A 1 231 ? -24.405 4.813 18.181 1.00 93.56 231 LYS A CA 1
ATOM 1851 C C . LYS A 1 231 ? -24.194 3.671 19.170 1.00 93.56 231 LYS A C 1
ATOM 1853 O O . LYS A 1 231 ? -25.150 2.950 19.461 1.00 93.56 231 LYS A O 1
ATOM 1858 N N . LEU A 1 232 ? -22.966 3.466 19.648 1.00 92.94 232 LEU A N 1
ATOM 1859 C CA . LEU A 1 232 ? -22.644 2.405 20.608 1.00 92.94 232 LEU A CA 1
ATOM 1860 C C . LEU A 1 232 ? -22.256 2.935 21.996 1.00 92.94 232 LEU A C 1
ATOM 1862 O O . LEU A 1 232 ? -22.163 2.135 22.927 1.00 92.94 232 LEU A O 1
ATOM 1866 N N . GLY A 1 233 ? -22.050 4.245 22.164 1.00 93.19 233 GLY A N 1
ATOM 1867 C CA . GLY A 1 233 ? -21.704 4.845 23.455 1.00 93.19 233 GLY A CA 1
ATOM 1868 C C . GLY A 1 233 ? -20.321 4.426 23.952 1.00 93.19 233 GLY A C 1
ATOM 1869 O O . GLY A 1 233 ? -20.173 4.058 25.119 1.00 93.19 233 GLY A O 1
ATOM 1870 N N . TRP A 1 234 ? -19.334 4.341 23.057 1.00 93.50 234 TRP A N 1
ATOM 1871 C CA . TRP A 1 234 ? -17.939 4.061 23.409 1.00 93.50 234 TRP A CA 1
ATOM 1872 C C . TRP A 1 234 ? -17.185 5.376 23.596 1.00 93.50 234 TRP A C 1
ATOM 1874 O O . TRP A 1 234 ? -17.423 6.343 22.879 1.00 93.50 234 TRP A O 1
ATOM 1884 N N . GLU A 1 235 ? -16.232 5.404 24.522 1.00 94.38 235 GLU A N 1
ATOM 1885 C CA . GLU A 1 235 ? -15.371 6.571 24.700 1.00 94.38 235 GLU A CA 1
ATOM 1886 C C . GLU A 1 235 ? -14.351 6.685 23.560 1.00 94.38 235 GLU A C 1
ATOM 1888 O O . GLU A 1 235 ? -13.718 5.698 23.168 1.00 94.38 235 GLU A O 1
ATOM 1893 N N . SER A 1 236 ? -14.132 7.902 23.058 1.00 95.38 236 SER A N 1
ATOM 1894 C CA . SER A 1 236 ? -13.111 8.163 22.037 1.00 95.38 236 SER A CA 1
ATOM 1895 C C . SER A 1 236 ? -11.717 7.740 22.503 1.00 95.38 236 SER A C 1
ATOM 1897 O O . SER A 1 236 ? -10.987 7.100 21.746 1.00 95.38 236 SER A O 1
ATOM 1899 N N . SER A 1 237 ? -11.364 8.021 23.760 1.00 94.88 237 SER A N 1
ATOM 1900 C CA . SER A 1 237 ? -10.075 7.653 24.367 1.00 94.88 237 SER A CA 1
ATOM 1901 C C . SER A 1 237 ? -9.854 6.132 24.383 1.00 94.88 237 SER A C 1
ATOM 1903 O O . SER A 1 237 ? -8.752 5.643 24.112 1.00 94.88 237 SER A O 1
ATOM 1905 N N . TYR A 1 238 ? -10.913 5.345 24.614 1.00 93.06 238 TYR A N 1
ATOM 1906 C CA . TYR A 1 238 ? -10.868 3.885 24.514 1.00 93.06 238 TYR A CA 1
ATOM 1907 C C . TYR A 1 238 ? -10.557 3.424 23.082 1.00 93.06 238 TYR A C 1
ATOM 1909 O O . TYR A 1 238 ? -9.758 2.499 22.893 1.00 93.06 238 TYR A O 1
ATOM 1917 N N . LEU A 1 239 ? -11.138 4.079 22.070 1.00 92.94 239 LEU A N 1
ATOM 1918 C CA . LEU A 1 239 ? -10.852 3.804 20.657 1.00 92.94 239 LEU A CA 1
ATOM 1919 C C . LEU A 1 239 ? -9.418 4.199 20.277 1.00 92.94 239 LEU A C 1
ATOM 1921 O O . LEU A 1 239 ? -8.751 3.430 19.586 1.00 92.94 239 LEU A O 1
ATOM 1925 N N . ALA A 1 240 ? -8.911 5.336 20.762 1.00 93.75 240 ALA A N 1
ATOM 1926 C CA . ALA A 1 240 ? -7.530 5.771 20.529 1.00 93.75 240 ALA A CA 1
ATOM 1927 C C . ALA A 1 240 ? -6.508 4.808 21.151 1.00 93.75 240 ALA A C 1
ATOM 1929 O O . ALA A 1 240 ? -5.516 4.448 20.518 1.00 93.75 240 ALA A O 1
ATOM 1930 N N . LYS A 1 241 ? -6.796 4.270 22.341 1.00 92.75 241 LYS A N 1
ATOM 1931 C CA . LYS A 1 241 ? -6.003 3.184 22.941 1.00 92.75 241 LYS A CA 1
ATOM 1932 C C . LYS A 1 241 ? -6.063 1.891 22.116 1.00 92.75 241 LYS A C 1
ATOM 1934 O O . LYS A 1 241 ? -5.196 1.029 22.279 1.00 92.75 241 LYS A O 1
ATOM 1939 N N . ASN A 1 242 ? -7.040 1.739 21.217 1.00 89.75 242 ASN A N 1
ATOM 1940 C CA . ASN A 1 242 ? -7.315 0.519 20.455 1.00 89.75 242 ASN A CA 1
ATOM 1941 C C . ASN A 1 242 ? -7.643 0.765 18.962 1.00 89.75 242 ASN A C 1
ATOM 1943 O O . ASN A 1 242 ? -8.695 0.354 18.457 1.00 89.75 242 ASN A O 1
ATOM 1947 N N . PRO A 1 243 ? -6.707 1.352 18.201 1.00 89.12 243 PRO A N 1
ATOM 1948 C CA . PRO A 1 243 ? -6.961 1.906 16.863 1.00 89.12 243 PRO A CA 1
ATOM 1949 C C . PRO A 1 243 ? -7.213 0.867 15.752 1.00 89.12 243 PRO A C 1
ATOM 1951 O O . PRO A 1 243 ? -7.461 1.215 14.596 1.00 89.12 243 PRO A O 1
ATOM 1954 N N . THR A 1 244 ? -7.131 -0.430 16.059 1.00 86.25 244 THR A N 1
ATOM 1955 C CA . THR A 1 244 ? -7.219 -1.507 15.061 1.00 86.25 244 THR A CA 1
ATOM 1956 C C . THR A 1 244 ? -8.617 -1.657 14.464 1.00 86.25 244 THR A C 1
ATOM 1958 O O . THR A 1 244 ? -8.739 -2.044 13.299 1.00 86.25 244 THR A O 1
ATOM 1961 N N . CYS A 1 245 ? -9.670 -1.324 15.215 1.00 76.88 245 CYS A N 1
ATOM 1962 C CA . CYS A 1 245 ? -11.061 -1.469 14.776 1.00 76.88 245 CYS A CA 1
ATOM 1963 C C . CYS A 1 245 ? -11.375 -0.628 13.523 1.00 76.88 245 CYS A C 1
ATOM 1965 O O . CYS A 1 245 ? -11.978 -1.129 12.571 1.00 76.88 245 CYS A O 1
ATOM 1967 N N . SER A 1 246 ? -10.846 0.595 13.445 1.00 75.12 246 SER A N 1
ATOM 1968 C CA . SER A 1 246 ? -11.037 1.523 12.319 1.00 75.12 246 SER A CA 1
ATOM 1969 C C . SER A 1 246 ? -10.374 1.055 11.012 1.00 75.12 246 SER A C 1
ATOM 1971 O O . SER A 1 246 ? -10.587 1.638 9.946 1.00 75.12 246 SER A O 1
ATOM 1973 N N . SER A 1 247 ? -9.568 -0.015 11.046 1.00 79.31 247 SER A N 1
ATOM 1974 C CA . SER A 1 247 ? -8.933 -0.583 9.849 1.00 79.31 247 SER A CA 1
ATOM 1975 C C . SER A 1 247 ? -9.880 -1.414 8.978 1.00 79.31 247 SER A C 1
ATOM 1977 O O . SER A 1 247 ? -9.643 -1.542 7.769 1.00 79.31 247 SER A O 1
ATOM 1979 N N . TYR A 1 248 ? -10.981 -1.924 9.535 1.00 87.81 248 TYR A N 1
ATOM 1980 C CA . TYR A 1 248 ? -11.931 -2.772 8.813 1.00 87.81 248 TYR A CA 1
ATOM 1981 C C . TYR A 1 248 ? -12.856 -1.968 7.881 1.00 87.81 248 TYR A C 1
ATOM 1983 O O . TYR A 1 248 ? -12.808 -0.736 7.817 1.00 87.81 248 TYR A O 1
ATOM 1991 N N . SER A 1 249 ? -13.635 -2.662 7.043 1.00 89.81 249 SER A N 1
ATOM 1992 C CA . SER A 1 249 ? -14.660 -2.010 6.215 1.00 89.81 249 SER A CA 1
ATOM 1993 C C . SER A 1 249 ? -15.836 -1.612 7.093 1.00 89.81 249 SER A C 1
ATOM 1995 O O . SER A 1 249 ? -16.361 -2.440 7.840 1.00 89.81 249 SER A O 1
ATOM 1997 N N . LEU A 1 250 ? -16.250 -0.354 6.969 1.00 90.69 250 LEU A N 1
ATOM 1998 C CA . LEU A 1 250 ? -17.389 0.174 7.699 1.00 90.69 250 LEU A CA 1
ATOM 1999 C C . LEU A 1 250 ? -18.665 -0.576 7.293 1.00 90.69 250 LEU A C 1
ATOM 2001 O O . LEU A 1 250 ? -19.385 -1.091 8.138 1.00 90.69 250 LEU A O 1
ATOM 2005 N N . GLU A 1 251 ? -18.869 -0.731 5.992 1.00 90.56 251 GLU A N 1
ATOM 2006 C CA . GLU A 1 251 ? -20.077 -1.277 5.380 1.00 90.56 251 GLU A CA 1
ATOM 2007 C C . GLU A 1 251 ? -20.096 -2.803 5.444 1.00 90.56 251 GLU A C 1
ATOM 2009 O O . GLU A 1 251 ? -21.095 -3.401 5.818 1.00 90.56 251 GLU A O 1
ATOM 2014 N N . LYS A 1 252 ? -18.979 -3.462 5.120 1.00 91.06 252 LYS A N 1
ATOM 2015 C CA . LYS A 1 252 ? -18.930 -4.930 5.041 1.00 91.06 252 LYS A CA 1
ATOM 2016 C C . LYS A 1 252 ? -18.676 -5.609 6.385 1.00 91.06 252 LYS A C 1
ATOM 2018 O O . LYS A 1 252 ? -18.721 -6.833 6.452 1.00 91.06 252 LYS A O 1
ATOM 2023 N N . ARG A 1 253 ? -18.340 -4.859 7.442 1.00 92.94 253 ARG A N 1
ATOM 2024 C CA . ARG A 1 253 ? -18.021 -5.452 8.750 1.00 92.94 253 ARG A CA 1
ATOM 2025 C C . ARG A 1 253 ? -18.530 -4.645 9.933 1.00 92.94 253 ARG A C 1
ATOM 2027 O O . ARG A 1 253 ? -19.291 -5.193 10.723 1.00 92.94 253 ARG A O 1
ATOM 2034 N N . LEU A 1 254 ? -18.110 -3.389 10.086 1.00 93.50 254 LEU A N 1
ATOM 2035 C CA . LEU A 1 254 ? -18.355 -2.658 11.334 1.00 93.50 254 LEU A CA 1
ATOM 2036 C C . LEU A 1 254 ? -19.846 -2.388 11.568 1.00 93.50 254 LEU A C 1
ATOM 2038 O O . LEU A 1 254 ? -20.352 -2.744 12.626 1.00 93.50 254 LEU A O 1
ATOM 2042 N N . ILE A 1 255 ? -20.559 -1.838 10.582 1.00 94.50 255 ILE A N 1
ATOM 2043 C CA . ILE A 1 255 ? -21.997 -1.552 10.678 1.00 94.50 255 ILE A CA 1
ATOM 2044 C C . ILE A 1 255 ? -22.809 -2.842 10.881 1.00 94.50 255 ILE A C 1
ATOM 2046 O O . ILE A 1 255 ? -23.552 -2.900 11.861 1.00 94.50 255 ILE A O 1
ATOM 2050 N N . PRO A 1 256 ? -22.662 -3.898 10.050 1.00 94.75 256 PRO A N 1
ATOM 2051 C CA . PRO A 1 256 ? -23.388 -5.148 10.257 1.00 94.75 256 PRO A CA 1
ATOM 2052 C C . PRO A 1 256 ? -23.202 -5.727 11.663 1.00 94.75 256 PRO A C 1
ATOM 2054 O O . PRO A 1 256 ? -24.173 -6.148 12.285 1.00 94.75 256 PRO A O 1
ATOM 2057 N N . ARG A 1 257 ? -21.977 -5.697 12.201 1.00 94.94 257 ARG A N 1
ATOM 2058 C CA . ARG A 1 257 ? -21.703 -6.202 13.553 1.00 94.94 257 ARG A CA 1
ATOM 2059 C C . ARG A 1 257 ? -22.218 -5.264 14.644 1.00 94.94 257 ARG A C 1
ATOM 2061 O O . ARG A 1 257 ? -22.774 -5.745 15.620 1.00 94.94 257 ARG A O 1
ATOM 2068 N N . ALA A 1 258 ? -22.132 -3.949 14.475 1.00 94.88 258 ALA A N 1
ATOM 2069 C CA . ALA A 1 258 ? -22.717 -2.999 15.421 1.00 94.88 258 ALA A CA 1
ATOM 2070 C C . ALA A 1 258 ? -24.235 -3.195 15.559 1.00 94.88 258 ALA A C 1
ATOM 2072 O O . ALA A 1 258 ? -24.758 -3.179 16.670 1.00 94.88 258 ALA A O 1
ATOM 2073 N N . LEU A 1 259 ? -24.928 -3.457 14.446 1.00 94.81 259 LEU A N 1
ATOM 2074 C CA . LEU A 1 259 ? -26.359 -3.764 14.452 1.00 94.81 259 LEU A CA 1
ATOM 2075 C C . LEU A 1 259 ? -26.660 -5.087 15.166 1.00 94.81 259 LEU A C 1
ATOM 2077 O O . LEU A 1 259 ? -27.631 -5.161 15.914 1.00 94.81 259 LEU A O 1
ATOM 2081 N N . VAL A 1 260 ? -25.832 -6.121 14.973 1.00 95.00 260 VAL A N 1
ATOM 2082 C 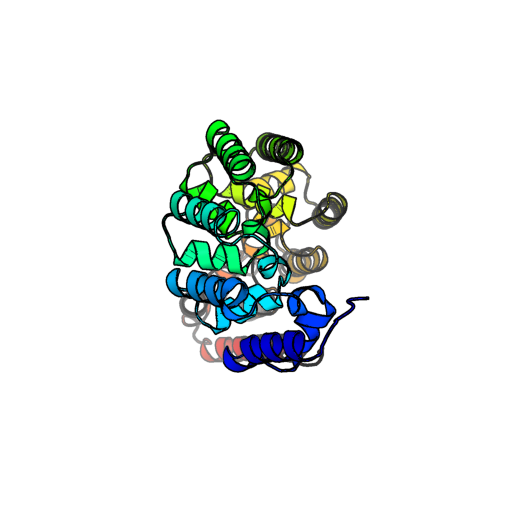CA . VAL A 1 260 ? -25.954 -7.377 15.736 1.00 95.00 260 VAL A CA 1
ATOM 2083 C C . VAL A 1 260 ? -25.755 -7.115 17.225 1.00 95.00 260 VAL A C 1
ATOM 2085 O O . VAL A 1 260 ? -26.563 -7.570 18.022 1.00 95.00 260 VAL A O 1
ATOM 2088 N N . LEU A 1 261 ? -24.743 -6.337 17.613 1.00 95.00 261 LEU A N 1
ATOM 2089 C CA . LEU A 1 261 ? -24.518 -5.988 19.015 1.00 95.00 261 LEU A CA 1
ATOM 2090 C C . LEU A 1 261 ? -25.734 -5.270 19.621 1.00 95.00 261 LEU A C 1
ATOM 2092 O O . LEU A 1 261 ? -26.196 -5.650 20.691 1.00 95.00 261 LEU A O 1
ATOM 2096 N N . GLN A 1 262 ? -26.298 -4.283 18.921 1.00 93.50 262 GLN A N 1
ATOM 2097 C CA . GLN A 1 262 ? -27.516 -3.594 19.361 1.00 93.50 262 GLN A CA 1
ATOM 2098 C C . GLN A 1 262 ? -28.718 -4.544 19.482 1.00 93.50 262 GLN A C 1
ATOM 2100 O O . GLN A 1 262 ? -29.507 -4.413 20.417 1.00 93.50 262 GLN A O 1
ATOM 2105 N N . PHE A 1 263 ? -28.849 -5.518 18.574 1.00 93.38 263 PHE A N 1
ATOM 2106 C CA . PHE A 1 263 ? -29.877 -6.557 18.658 1.00 93.38 263 PHE A CA 1
ATOM 2107 C C . PHE A 1 263 ? -29.680 -7.465 19.880 1.00 93.38 263 PHE A C 1
ATOM 2109 O O . PHE A 1 263 ? -30.632 -7.725 20.609 1.00 93.38 263 PHE A O 1
ATOM 2116 N N . LEU A 1 264 ? -28.451 -7.914 20.147 1.00 93.56 264 LEU A N 1
ATOM 2117 C CA . LEU A 1 264 ? -28.150 -8.730 21.326 1.00 93.56 264 LEU A CA 1
ATOM 2118 C C . LEU A 1 264 ? -28.461 -7.964 22.621 1.00 93.56 264 LEU A C 1
ATOM 2120 O O . LEU A 1 264 ? -29.078 -8.518 23.529 1.00 93.56 264 LEU A O 1
ATOM 2124 N N . VAL A 1 265 ? -28.106 -6.676 22.683 1.00 93.69 265 VAL A N 1
ATOM 2125 C CA . VAL A 1 265 ? -28.426 -5.799 23.821 1.00 93.69 265 VAL A CA 1
ATOM 2126 C C . VAL A 1 265 ? -29.940 -5.639 23.991 1.00 93.69 265 VAL A C 1
ATOM 2128 O O . VAL A 1 265 ? -30.440 -5.721 25.110 1.00 93.69 265 VAL A O 1
ATOM 2131 N N . SER A 1 266 ? -30.694 -5.429 22.906 1.00 93.25 266 SER A N 1
ATOM 2132 C CA . SER A 1 266 ? -32.152 -5.235 22.985 1.00 93.25 266 SER A CA 1
ATOM 2133 C C . SER A 1 266 ? -32.911 -6.500 23.391 1.00 93.25 266 SER A C 1
ATOM 2135 O O . SER A 1 266 ? -34.005 -6.406 23.942 1.00 93.25 266 SER A O 1
ATOM 2137 N N . LYS A 1 267 ? -32.317 -7.676 23.162 1.00 92.62 267 LYS A N 1
ATOM 2138 C CA . LYS A 1 267 ? -32.811 -8.974 23.637 1.00 92.62 267 LYS A CA 1
ATOM 2139 C C . LYS A 1 267 ? -32.328 -9.347 25.041 1.00 92.62 267 LYS A C 1
ATOM 2141 O O . LYS A 1 267 ? -32.737 -10.384 25.546 1.00 92.62 267 LYS A O 1
ATOM 2146 N N . GLY A 1 268 ? -31.476 -8.532 25.666 1.00 92.75 268 GLY A N 1
ATOM 2147 C CA . GLY A 1 268 ? -30.887 -8.836 26.973 1.00 92.75 268 GLY A CA 1
ATOM 2148 C C . GLY A 1 268 ? -29.866 -9.978 26.947 1.00 92.75 268 GLY A C 1
ATOM 2149 O O . GLY A 1 268 ? -29.507 -10.491 27.999 1.00 92.75 268 GLY A O 1
ATOM 2150 N N . LEU A 1 269 ? -29.388 -10.373 25.761 1.00 92.06 269 LEU A N 1
ATOM 2151 C CA . LEU A 1 269 ? -28.410 -11.452 25.583 1.00 92.06 269 LEU A CA 1
ATOM 2152 C C . LEU A 1 269 ? -26.979 -11.010 25.916 1.00 92.06 269 LEU A C 1
ATOM 2154 O O . LEU A 1 269 ? -26.115 -11.847 26.164 1.00 92.06 269 LEU A O 1
ATOM 2158 N N . VAL A 1 270 ? -26.728 -9.698 25.905 1.00 92.44 270 VAL A N 1
ATOM 2159 C CA . VAL A 1 270 ? -25.485 -9.072 26.370 1.00 92.44 270 VAL A CA 1
ATOM 2160 C C . VAL A 1 270 ? -25.799 -7.769 27.103 1.00 92.44 270 VAL A C 1
ATOM 2162 O O . VAL A 1 270 ? -26.790 -7.095 26.811 1.00 92.44 270 VAL A O 1
ATOM 2165 N N . GLU A 1 271 ? -24.938 -7.389 28.044 1.00 91.62 271 GLU A N 1
ATOM 2166 C CA . GLU A 1 271 ? -25.104 -6.159 28.819 1.00 91.62 271 GLU A CA 1
ATOM 2167 C C . GLU A 1 271 ? -24.950 -4.893 27.957 1.00 91.62 271 GLU A C 1
ATOM 2169 O O . GLU A 1 271 ? -24.150 -4.840 27.021 1.00 91.62 271 GLU A O 1
ATOM 2174 N N . LYS A 1 272 ? -25.649 -3.809 28.323 1.00 88.75 272 LYS A N 1
ATOM 2175 C CA . LYS A 1 272 ? -25.509 -2.490 27.665 1.00 88.75 272 LYS A CA 1
ATOM 2176 C C . LYS A 1 272 ? -24.086 -1.922 27.758 1.00 88.75 272 LYS A C 1
ATOM 2178 O O . LYS A 1 272 ? -23.661 -1.175 26.875 1.00 88.75 272 LYS A O 1
ATOM 2183 N N . SER A 1 273 ? -23.362 -2.274 28.817 1.00 87.75 273 SER A N 1
ATOM 2184 C CA . SER A 1 273 ? -21.956 -1.943 29.084 1.00 87.75 273 SER A CA 1
ATOM 2185 C C . SER A 1 273 ? -20.974 -2.767 28.247 1.00 87.75 273 SER A C 1
ATOM 2187 O O . SER A 1 273 ? -19.779 -2.494 28.295 1.00 87.75 273 SER A O 1
ATOM 2189 N N . PHE A 1 274 ? -21.424 -3.755 27.463 1.00 88.50 274 PHE A N 1
ATOM 2190 C CA . PHE A 1 274 ? -20.529 -4.631 26.713 1.00 88.50 274 PHE A CA 1
ATOM 2191 C C . PHE A 1 274 ? -19.687 -3.841 25.702 1.00 88.50 274 PHE A C 1
ATOM 2193 O O . PHE A 1 274 ? -20.205 -3.200 24.781 1.00 88.50 274 PHE A O 1
ATOM 2200 N N . ARG A 1 275 ? -18.364 -3.898 25.865 1.00 87.12 275 ARG A N 1
ATOM 2201 C CA . ARG A 1 275 ? -17.372 -3.298 24.967 1.00 87.12 275 ARG A CA 1
ATOM 2202 C C . ARG A 1 275 ? -16.347 -4.363 24.616 1.00 87.12 275 ARG A C 1
ATOM 2204 O O . ARG A 1 275 ? -15.595 -4.815 25.472 1.00 87.12 275 ARG A O 1
ATOM 2211 N N . SER A 1 276 ? -16.312 -4.786 23.355 1.00 89.00 276 SER A N 1
ATOM 2212 C CA . SER A 1 276 ? -15.348 -5.791 22.912 1.00 89.00 276 SER A CA 1
ATOM 2213 C C . SER A 1 276 ? -14.868 -5.514 21.502 1.00 89.00 276 SER A C 1
ATOM 2215 O O . SER A 1 276 ? -15.614 -5.600 20.530 1.00 89.00 276 SER A O 1
ATOM 2217 N N . LEU A 1 277 ? -13.575 -5.234 21.376 1.00 86.62 277 LEU A N 1
ATOM 2218 C CA . LEU A 1 277 ? -12.919 -5.118 20.076 1.00 86.62 277 LEU A CA 1
ATOM 2219 C C . LEU A 1 277 ? -12.861 -6.462 19.359 1.00 86.62 277 LEU A C 1
ATOM 2221 O O . LEU A 1 277 ? -12.906 -6.499 18.131 1.00 86.62 277 LEU A O 1
ATOM 2225 N N . ALA A 1 278 ? -12.797 -7.570 20.105 1.00 90.38 278 ALA A N 1
ATOM 2226 C CA . ALA A 1 278 ? -12.845 -8.904 19.521 1.00 90.38 278 ALA A CA 1
ATOM 2227 C C . ALA A 1 278 ? -14.146 -9.099 18.730 1.00 90.38 278 ALA A C 1
ATOM 2229 O O . ALA A 1 278 ? -14.109 -9.681 17.648 1.00 90.38 278 ALA A O 1
ATOM 2230 N N . PHE A 1 279 ? -15.260 -8.516 19.182 1.00 93.19 279 PHE A N 1
ATOM 2231 C CA . PHE A 1 279 ? -16.530 -8.536 18.454 1.00 93.19 279 PHE A CA 1
ATOM 2232 C C . PHE A 1 279 ? -16.383 -8.021 17.008 1.00 93.19 279 PHE A C 1
ATOM 2234 O O . PHE A 1 279 ? -16.862 -8.631 16.053 1.00 93.19 279 PHE A O 1
ATOM 2241 N N . PHE A 1 280 ? -15.627 -6.940 16.811 1.00 92.75 280 PHE A N 1
ATOM 2242 C CA . PHE A 1 280 ? -15.429 -6.318 15.496 1.00 92.75 280 PHE A CA 1
ATOM 2243 C C . PHE A 1 280 ? -14.235 -6.882 14.720 1.00 92.75 280 PHE A C 1
ATOM 2245 O O . PHE A 1 280 ? -14.268 -6.939 13.491 1.00 92.75 280 PHE A O 1
ATOM 2252 N N . ASN A 1 281 ? -13.191 -7.326 15.416 1.00 90.31 281 ASN A N 1
ATOM 2253 C CA . ASN A 1 281 ? -11.917 -7.690 14.799 1.00 90.31 281 ASN A CA 1
ATOM 2254 C C . ASN A 1 281 ? -11.836 -9.174 14.417 1.00 90.31 281 ASN A C 1
ATOM 2256 O O . ASN A 1 281 ? -11.053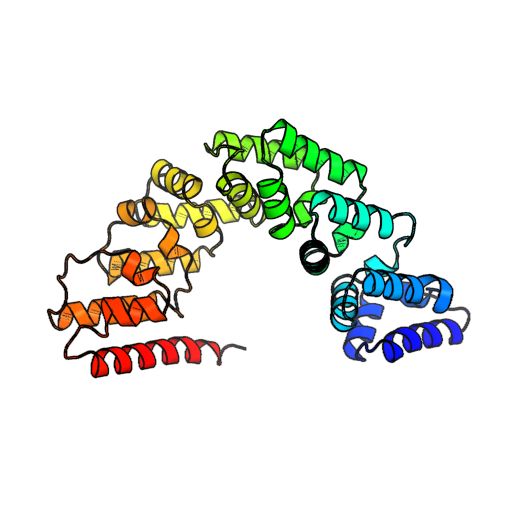 -9.540 13.541 1.00 90.31 281 ASN A O 1
ATOM 2260 N N . THR A 1 282 ? -12.637 -10.029 15.055 1.00 91.69 282 THR A N 1
ATOM 2261 C CA . THR A 1 282 ? -12.551 -11.485 14.881 1.00 91.69 282 THR A CA 1
ATOM 2262 C C . THR A 1 282 ? -12.913 -11.899 13.445 1.00 91.69 282 THR A C 1
ATOM 2264 O O . THR A 1 282 ? -13.872 -11.355 12.880 1.00 91.69 282 THR A O 1
ATOM 2267 N N . PRO A 1 283 ? -12.174 -12.846 12.829 1.00 92.62 283 PRO A N 1
ATOM 2268 C CA . PRO A 1 283 ? -12.538 -13.452 11.546 1.00 92.62 283 PRO A CA 1
ATOM 2269 C C . PRO A 1 283 ? -13.971 -13.992 11.522 1.00 92.62 283 PRO A C 1
ATOM 2271 O O . PRO A 1 283 ? -14.568 -14.241 12.562 1.00 92.62 283 PRO A O 1
ATOM 2274 N N . GLU A 1 284 ? -14.550 -14.110 10.333 1.00 92.00 284 GLU A N 1
ATOM 2275 C CA . GLU A 1 284 ? -15.990 -14.327 10.156 1.00 92.00 284 GLU A CA 1
ATOM 2276 C C . GLU A 1 284 ? -16.502 -15.644 10.759 1.00 92.00 284 GLU A C 1
ATOM 2278 O O . GLU A 1 284 ? -17.497 -15.662 11.481 1.00 92.00 284 GLU A O 1
ATOM 2283 N N . ASP A 1 285 ? -15.774 -16.729 10.519 1.00 91.25 285 ASP A N 1
ATOM 2284 C CA . ASP A 1 285 ? -16.023 -18.063 11.065 1.00 91.25 285 ASP A CA 1
ATOM 2285 C C . ASP A 1 285 ? -16.032 -18.056 12.601 1.00 91.25 285 ASP A C 1
ATOM 2287 O O . ASP A 1 285 ? -16.971 -18.538 13.237 1.00 91.25 285 ASP A O 1
ATOM 2291 N N . LYS A 1 286 ? -15.018 -17.430 13.203 1.00 94.31 286 LYS A N 1
ATOM 2292 C CA . LYS A 1 286 ? -14.885 -17.325 14.658 1.00 94.31 286 LYS A CA 1
ATOM 2293 C C . LYS A 1 286 ? -15.893 -16.355 15.261 1.00 94.31 286 LYS A C 1
ATOM 2295 O O . LYS A 1 286 ? -16.375 -16.603 16.359 1.00 94.31 286 LYS A O 1
ATOM 2300 N N . PHE A 1 287 ? -16.222 -15.269 14.565 1.00 94.69 287 PHE A N 1
ATOM 2301 C CA . PHE A 1 287 ? -17.200 -14.288 15.025 1.00 94.69 287 PHE A CA 1
ATOM 2302 C C . PHE A 1 287 ? -18.565 -14.944 15.220 1.00 94.69 287 PHE A C 1
ATOM 2304 O O . PHE A 1 287 ? -19.158 -14.807 16.286 1.00 94.69 287 PHE A O 1
ATOM 2311 N N . ARG A 1 288 ? -19.017 -15.713 14.222 1.00 92.81 288 ARG A N 1
ATOM 2312 C CA . ARG A 1 288 ? -20.278 -16.454 14.303 1.00 92.81 288 ARG A CA 1
ATOM 2313 C C . ARG A 1 288 ? -20.265 -17.451 15.455 1.00 92.81 288 ARG A C 1
ATOM 2315 O O . ARG A 1 288 ? -21.143 -17.397 16.308 1.00 92.81 288 ARG A O 1
ATOM 2322 N N . ARG A 1 289 ? -19.216 -18.272 15.532 1.00 92.88 289 ARG A N 1
ATOM 2323 C CA . ARG A 1 289 ? -19.087 -19.274 16.590 1.00 92.88 289 ARG A CA 1
ATOM 2324 C C . ARG A 1 289 ? -19.144 -18.650 17.983 1.00 92.88 289 ARG A C 1
ATOM 2326 O O . ARG A 1 289 ? -19.912 -19.110 18.810 1.00 92.88 289 ARG A O 1
ATOM 2333 N N . ILE A 1 290 ? -18.355 -17.603 18.228 1.00 92.06 290 ILE A N 1
ATOM 2334 C CA . ILE A 1 290 ? -18.184 -17.013 19.564 1.00 92.06 290 ILE A CA 1
ATOM 2335 C C . ILE A 1 290 ? -19.387 -16.157 19.977 1.00 92.06 290 ILE A C 1
ATOM 2337 O O . ILE A 1 290 ? -19.777 -16.192 21.139 1.00 92.06 290 ILE A O 1
ATOM 2341 N N . PHE A 1 291 ? -19.956 -15.370 19.061 1.00 92.88 291 PHE A N 1
ATOM 2342 C CA . PHE A 1 291 ? -20.926 -14.321 19.410 1.00 92.88 291 PHE A CA 1
ATOM 2343 C C . PHE A 1 291 ? -22.348 -14.580 18.912 1.00 92.88 291 PHE A C 1
ATOM 2345 O O . PHE A 1 291 ? -23.231 -13.767 19.172 1.00 92.88 291 PHE A O 1
ATOM 2352 N N . ILE A 1 292 ? -22.579 -15.656 18.156 1.00 92.62 292 ILE A N 1
ATOM 2353 C CA . ILE A 1 292 ? -23.899 -15.955 17.592 1.00 92.62 292 ILE A CA 1
ATOM 2354 C C . ILE A 1 292 ? -24.343 -17.374 17.941 1.00 92.62 292 ILE A C 1
ATOM 2356 O O . ILE A 1 292 ? -25.418 -17.544 18.509 1.00 92.62 292 ILE A O 1
ATOM 2360 N N . ASP A 1 293 ? -23.530 -18.382 17.629 1.00 91.50 293 ASP A N 1
ATOM 2361 C CA . ASP A 1 293 ? -23.964 -19.786 17.633 1.00 91.50 293 ASP A CA 1
ATOM 2362 C C . ASP A 1 293 ? -24.289 -20.327 19.043 1.00 91.50 293 ASP A C 1
ATOM 2364 O O . ASP A 1 293 ? -25.038 -21.291 19.170 1.00 91.50 293 ASP A O 1
ATOM 2368 N N . HIS A 1 294 ? -23.775 -19.695 20.104 1.00 88.81 294 HIS A N 1
ATOM 2369 C CA . HIS A 1 294 ? -24.050 -20.074 21.497 1.00 88.81 294 HIS A CA 1
ATOM 2370 C C . HIS A 1 294 ? -25.400 -19.574 22.037 1.00 88.81 294 HIS A C 1
ATOM 2372 O O . HIS A 1 294 ? -25.828 -20.022 23.099 1.00 88.81 294 HIS A O 1
ATOM 2378 N N . HIS A 1 295 ? -26.070 -18.656 21.337 1.00 89.12 295 HIS A N 1
ATOM 2379 C CA . HIS A 1 295 ? -27.395 -18.181 21.730 1.00 89.12 295 HIS A CA 1
ATOM 2380 C C . HIS A 1 295 ? -28.481 -19.135 21.221 1.00 89.12 295 HIS A C 1
ATOM 2382 O O . HIS A 1 295 ? -28.406 -19.630 20.092 1.00 89.12 295 HIS A O 1
ATOM 2388 N N . ALA A 1 296 ? -29.536 -19.345 22.014 1.00 89.06 296 ALA A N 1
ATOM 2389 C CA . ALA A 1 296 ? -30.698 -20.129 21.583 1.00 89.06 296 ALA A CA 1
ATOM 2390 C C . ALA A 1 296 ? -31.340 -19.528 20.314 1.00 89.06 296 ALA A C 1
ATOM 2392 O O . ALA A 1 296 ? -31.827 -20.241 19.439 1.00 89.06 296 ALA A O 1
ATOM 2393 N N . GLU A 1 297 ? -31.249 -18.207 20.162 1.00 91.12 297 GLU A N 1
ATOM 2394 C CA . GLU A 1 297 ? -31.746 -17.412 19.041 1.00 91.12 297 GLU A CA 1
ATOM 2395 C C . GLU A 1 297 ? -30.770 -17.339 17.851 1.00 91.12 297 GLU A C 1
ATOM 2397 O O . GLU A 1 297 ? -30.970 -16.529 16.940 1.00 91.12 297 GLU A O 1
ATOM 2402 N N . SER A 1 298 ? -29.715 -18.162 17.820 1.00 90.25 298 SER A N 1
ATOM 2403 C CA . SER A 1 298 ? -28.652 -18.128 16.799 1.00 90.25 298 SER A CA 1
ATOM 2404 C C . SER A 1 298 ? -29.184 -18.071 15.362 1.00 90.25 298 SER A C 1
ATOM 2406 O O . SER A 1 298 ? -28.712 -17.268 14.557 1.00 90.25 298 SER A O 1
ATOM 2408 N N . THR A 1 299 ? -30.230 -18.837 15.038 1.00 91.06 299 THR A N 1
ATOM 2409 C CA . THR A 1 299 ? -30.859 -18.826 13.703 1.00 91.06 299 THR A CA 1
ATOM 2410 C C . THR A 1 299 ? -31.446 -17.453 13.347 1.00 91.06 299 THR A C 1
ATOM 2412 O O . THR A 1 299 ? -31.269 -16.974 12.223 1.00 91.06 299 THR A O 1
ATOM 2415 N N . GLN A 1 300 ? -32.099 -16.782 14.301 1.00 91.94 300 GLN A N 1
ATOM 2416 C CA . GLN A 1 300 ? -32.661 -15.442 14.108 1.00 91.94 300 GLN A CA 1
ATOM 2417 C C . GLN A 1 300 ? -31.552 -14.396 13.960 1.00 91.94 300 GLN A C 1
ATOM 2419 O O . GLN A 1 300 ? -31.604 -13.570 13.045 1.00 91.94 300 GLN A O 1
ATOM 2424 N N . ILE A 1 301 ? -30.530 -14.462 14.817 1.00 92.69 301 ILE A N 1
ATOM 2425 C CA . ILE A 1 301 ? -29.379 -13.551 14.783 1.00 92.69 301 ILE A CA 1
ATOM 2426 C C . ILE A 1 301 ? -28.632 -13.691 13.448 1.00 92.69 301 ILE A C 1
ATOM 2428 O O . ILE A 1 301 ? -28.305 -12.686 12.815 1.00 92.69 301 ILE A O 1
ATOM 2432 N N . LEU A 1 302 ? -28.407 -14.921 12.970 1.00 91.88 302 LEU A N 1
ATOM 2433 C CA . LEU A 1 302 ? -27.752 -15.184 11.685 1.00 91.88 302 LEU A CA 1
ATOM 2434 C C . LEU A 1 302 ? -28.563 -14.655 10.503 1.00 91.88 302 LEU A C 1
ATOM 2436 O O . LEU A 1 302 ? -27.977 -14.081 9.582 1.00 91.88 302 LEU A O 1
ATOM 2440 N N . LYS A 1 303 ? -29.889 -14.832 10.514 1.00 92.12 303 LYS A N 1
ATOM 2441 C CA . LYS A 1 303 ? -30.764 -14.288 9.467 1.00 92.12 303 LYS A CA 1
ATOM 2442 C C . LYS A 1 303 ? -30.652 -12.764 9.416 1.00 92.12 303 LYS A C 1
ATOM 2444 O O . LYS A 1 303 ? -30.329 -12.218 8.363 1.00 92.12 303 LYS A O 1
ATOM 2449 N N . PHE A 1 304 ? -30.805 -12.105 10.564 1.00 91.75 304 PHE A N 1
ATOM 2450 C CA . PHE A 1 304 ? -30.653 -10.655 10.683 1.00 91.75 304 PHE A CA 1
ATOM 2451 C C . PHE A 1 304 ? -29.273 -10.184 10.202 1.00 91.75 304 PHE A C 1
ATOM 2453 O O . PHE A 1 304 ? -29.166 -9.247 9.412 1.00 91.75 304 PHE A O 1
ATOM 2460 N N . TYR A 1 305 ? -28.201 -10.859 10.622 1.00 92.50 305 TYR A N 1
ATOM 2461 C CA . TYR A 1 305 ? -26.842 -10.489 10.239 1.00 92.50 305 TYR A CA 1
ATOM 2462 C C . TYR A 1 305 ? -26.609 -10.590 8.724 1.00 92.50 305 TYR A C 1
ATOM 2464 O O . TYR A 1 305 ? -26.053 -9.667 8.121 1.00 92.50 305 TYR A O 1
ATOM 2472 N N . ARG A 1 306 ? -27.093 -11.664 8.085 1.00 90.00 306 ARG A N 1
ATOM 2473 C CA . ARG A 1 306 ? -27.017 -11.84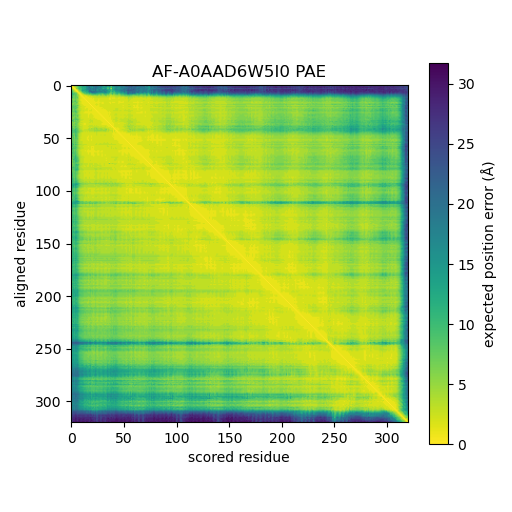6 6.625 1.00 90.00 306 ARG A CA 1
ATOM 2474 C C . ARG A 1 306 ? -27.797 -10.774 5.869 1.00 90.00 306 ARG A C 1
ATOM 2476 O O . ARG A 1 306 ? -27.283 -10.235 4.891 1.00 90.00 306 ARG A O 1
ATOM 2483 N N . GLU A 1 307 ? -28.993 -10.420 6.334 1.00 89.81 307 GLU A N 1
ATOM 2484 C CA . GLU A 1 307 ? -29.785 -9.331 5.745 1.00 89.81 307 GLU A CA 1
ATOM 2485 C C . GLU A 1 307 ? -29.005 -8.009 5.768 1.00 89.81 307 GLU A C 1
ATOM 2487 O O . GLU A 1 307 ? -28.911 -7.321 4.748 1.00 89.81 307 GLU A O 1
ATOM 2492 N N . LYS A 1 308 ? -28.371 -7.669 6.899 1.00 86.75 308 LYS A N 1
ATOM 2493 C CA . LYS A 1 308 ? -27.582 -6.430 7.012 1.00 86.75 308 LYS A CA 1
ATOM 2494 C C . LYS A 1 308 ? -26.324 -6.442 6.148 1.00 86.75 308 LYS A C 1
ATOM 2496 O O . LYS A 1 308 ? -26.023 -5.420 5.534 1.00 86.75 308 LYS A O 1
ATOM 2501 N N . LEU A 1 309 ? -25.636 -7.578 6.030 1.00 85.44 309 LEU A N 1
ATOM 2502 C CA . LEU A 1 309 ? -24.499 -7.724 5.113 1.00 85.44 309 LEU A CA 1
ATOM 2503 C C . LEU A 1 309 ? -24.906 -7.484 3.650 1.00 85.44 309 LEU A C 1
ATOM 2505 O O . LEU A 1 309 ? -24.208 -6.771 2.925 1.00 85.44 309 LEU A O 1
ATOM 2509 N N . ASN A 1 310 ? -26.054 -8.023 3.234 1.00 78.38 310 ASN A N 1
ATOM 2510 C CA . ASN A 1 310 ? -26.547 -7.884 1.865 1.00 78.38 310 ASN A CA 1
ATOM 2511 C C . ASN A 1 310 ? -26.976 -6.442 1.558 1.00 78.38 310 ASN A C 1
ATOM 2513 O O . ASN A 1 310 ? -26.583 -5.899 0.525 1.00 78.38 310 ASN A O 1
ATOM 2517 N N . HIS A 1 311 ? -27.679 -5.762 2.467 1.00 65.75 311 HIS A N 1
ATOM 2518 C CA . HIS A 1 311 ? -28.040 -4.351 2.274 1.00 65.75 311 HIS A CA 1
ATOM 2519 C C . HIS A 1 311 ? -26.815 -3.435 2.134 1.00 65.75 311 HIS A C 1
ATOM 2521 O O . HIS A 1 311 ? -26.807 -2.548 1.281 1.00 65.75 311 HIS A O 1
ATOM 2527 N N . SER A 1 312 ? -25.747 -3.681 2.896 1.00 58.72 312 SER A N 1
ATOM 2528 C CA . SER A 1 312 ? -24.487 -2.935 2.766 1.00 58.72 312 SER A CA 1
ATOM 2529 C C . SER A 1 312 ? -23.738 -3.206 1.450 1.00 58.72 312 SER A C 1
ATOM 2531 O O . SER A 1 312 ? -22.873 -2.418 1.060 1.00 58.72 312 SER A O 1
ATOM 2533 N N . SER A 1 313 ? -24.063 -4.296 0.748 1.00 54.28 313 SER A N 1
ATOM 2534 C CA . SER A 1 313 ? -23.517 -4.608 -0.579 1.00 54.28 313 SER A CA 1
ATOM 2535 C C . SER A 1 313 ? -24.320 -3.984 -1.730 1.00 54.28 313 SER A C 1
ATOM 2537 O O . SER A 1 313 ? -23.714 -3.510 -2.689 1.00 54.28 313 SER A O 1
ATOM 2539 N N . VAL A 1 314 ? -25.651 -3.897 -1.607 1.00 45.28 314 VAL A N 1
ATOM 2540 C CA . VAL A 1 314 ? -26.554 -3.427 -2.678 1.00 45.28 314 VAL A CA 1
ATOM 2541 C C . VAL A 1 314 ? -26.475 -1.913 -2.898 1.00 45.28 314 VAL A C 1
ATOM 2543 O O . VAL A 1 314 ? -26.439 -1.474 -4.046 1.00 45.28 314 VAL A O 1
ATOM 2546 N N . VAL A 1 315 ? -26.330 -1.110 -1.834 1.00 47.72 315 VAL A N 1
ATOM 2547 C CA . VAL A 1 315 ? -26.192 0.366 -1.927 1.00 47.72 315 VAL A CA 1
ATOM 2548 C C . VAL A 1 315 ? -24.978 0.804 -2.779 1.00 47.72 315 VAL A C 1
ATOM 2550 O O . VAL A 1 315 ? -24.928 1.932 -3.252 1.00 47.72 315 VAL A O 1
ATOM 2553 N N . ASN A 1 316 ? -24.030 -0.102 -3.053 1.00 41.84 316 ASN A N 1
ATOM 2554 C CA . ASN A 1 316 ? -22.826 0.157 -3.851 1.00 41.84 316 ASN A CA 1
ATOM 2555 C C . ASN A 1 316 ? -22.877 -0.396 -5.289 1.00 41.84 316 ASN A C 1
ATOM 2557 O O . ASN A 1 316 ? -21.883 -0.308 -6.003 1.00 41.84 316 ASN A O 1
ATOM 2561 N N . SER A 1 317 ? -23.995 -0.990 -5.719 1.00 31.64 317 SER A N 1
ATOM 2562 C CA . SER A 1 317 ? -24.176 -1.446 -7.115 1.00 31.64 317 SER A CA 1
ATOM 2563 C C . SER A 1 317 ? -24.940 -0.445 -7.985 1.00 31.64 317 SER A C 1
ATOM 2565 O O . SER A 1 317 ? -24.941 -0.565 -9.202 1.00 31.64 317 SER A O 1
ATOM 2567 N N . SER A 1 318 ? -25.529 0.578 -7.366 1.00 28.17 318 SER A N 1
ATOM 2568 C CA . SER A 1 318 ? -26.271 1.669 -8.010 1.00 28.17 318 SER A CA 1
ATOM 2569 C C . SER A 1 318 ? -25.466 2.973 -8.135 1.00 28.17 318 SER A C 1
ATOM 2571 O O . SER A 1 318 ? -26.017 4.010 -8.489 1.00 28.17 318 SER A O 1
ATOM 2573 N N . THR A 1 319 ? -24.158 2.928 -7.867 1.00 30.86 319 THR A N 1
ATOM 2574 C CA . THR A 1 319 ? -23.208 4.020 -8.136 1.00 30.86 319 THR A CA 1
ATOM 2575 C C . THR A 1 319 ? -21.987 3.479 -8.886 1.00 30.86 319 THR A C 1
ATOM 2577 O O . THR A 1 319 ? -20.903 3.334 -8.325 1.00 30.86 319 THR A O 1
ATOM 2580 N N . PHE A 1 320 ? -22.188 3.155 -10.164 1.00 30.88 320 PHE A N 1
ATOM 2581 C CA . PHE A 1 320 ? -21.140 3.051 -11.182 1.00 30.88 320 PHE A CA 1
ATOM 2582 C C . PHE A 1 320 ? -21.598 3.742 -12.458 1.00 30.88 320 PHE A C 1
ATOM 2584 O O . PHE A 1 320 ? -22.793 3.581 -12.797 1.00 30.88 320 PHE A O 1
#

InterPro domains:
  IPR003690 Transcription termination factor, mitochondrial/chloroplastic [PF02536] (14-221)
  IPR003690 Transcription termination factor, mitochondrial/chloroplastic [PTHR13068] (4-295)
  IPR003690 Transcription termination factor, mitochondrial/chloroplastic [SM00733] (28-59)
  IPR003690 Transcription termination factor, mitochondrial/chloroplastic [SM00733] (64-95)
  IPR003690 Transcription termination factor, mitochondrial/chloroplastic [SM00733] (100-130)
  IPR003690 Transcription termination factor, mitochondrial/chloroplastic [SM00733] (135-165)
  IPR003690 Transcription terminat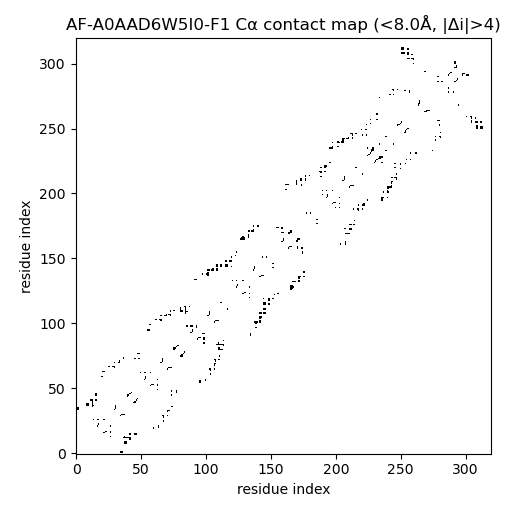ion factor, mitochondrial/chloroplastic [SM00733] (204-235)
  IPR003690 Transcription termination factor, mitochondrial/chloroplastic [SM00733] (236-270)
  IPR038538 MTERF superfamily, mitochondrial/chloroplastic [G3DSA:1.25.70.10] (77-303)

Mean predicted aligned error: 6.16 Å

Secondary structure (DSSP, 8-state):
----S-THHHHHHHHHHHHHT--HHHHHHHHHH-GGGGGS-IIIIIHHHHHHHHHTT--HHHHHHHHHH-GGGGGS-IIIIIHHHHHHHHHHH--HHHHHHHHHH-GGGGGS-HHHHHHHHHHHHHTT--HHHHHHHHHH-GGGGGS-HHHHHHHHHHHHHTT--TTSHHHHHHHHHHHTS-HHHHHHHHHHHHHTT--HHHHHHHHHH-GGGGGS-HHHHHHHHHIIIIIT---HHHHHT-TTGGGS-IIIIIHHHHHHHHHHHHTTSS-TT---HHHHHS-HHHHHHHHTTTSTTHHHHHHHHHHHHHHHHHTTTS--

pLDDT: mean 91.49, std 11.27, range [28.17, 98.38]

Organism: NCBI:txid444605

Foldseek 3Di:
DDDDPDCPQLVLLLVLCVVLPADPVLSVLLCVVPVCSSVDDNPPQQVVQQVVVVVLPDDSVLVSLLCSVPVCLSVDDVVPFQVVLLVLLCVLQVDSVLSSLLCSVPVVSSRADSVLLVLLVVLLVVLPADSVLVNVLCSLCVCSSVDDNVVSNVLLVVLVVLPARNPDNLSSVQSSLPVVDDPVQLVLLVVLLVVLVDDPVLQSQLCNVHVQLSNDGSVLSNLLSCLCCVVLPDRSSVCSVPVVLSNDDCLQFVVLLSVLVVVCCVVVVDPSPDDDSCCRPPDPVVNLVPPQPPDPCSVVSVVSSVVSNVVSVVVVVVPD

Solvent-accessible surface area (backbone atoms only — not comparable to full-atom values): 17923 Å² total; per-residue (Å²): 134,87,88,72,98,60,69,68,52,40,54,51,31,52,47,50,45,47,74,70,63,49,48,72,67,52,50,52,51,39,42,73,77,38,57,68,60,42,74,48,48,48,80,82,51,51,47,58,53,54,52,49,43,42,75,67,70,42,49,70,70,50,51,51,49,38,42,62,76,38,54,66,65,75,75,52,50,55,78,84,27,36,46,55,28,45,54,52,42,38,72,71,56,75,34,62,72,54,42,50,53,26,37,69,73,33,51,70,57,36,74,41,60,56,69,57,34,48,53,54,50,47,56,40,46,80,60,50,31,44,69,73,44,51,42,50,33,39,60,76,39,43,66,60,55,72,50,60,64,69,66,47,51,53,49,54,51,52,47,40,74,66,66,35,54,44,76,41,65,50,31,45,41,38,53,52,45,56,74,72,50,53,70,71,57,50,50,53,38,51,52,50,46,41,76,59,73,44,49,72,67,46,52,47,54,22,37,54,75,44,28,65,39,73,67,53,54,54,66,59,48,50,54,48,48,43,50,41,35,73,74,62,68,43,60,52,67,61,44,34,78,48,41,68,66,69,60,57,51,56,51,82,42,46,51,34,47,52,54,46,52,53,50,34,36,75,69,66,77,40,61,86,82,69,81,60,67,62,74,72,65,44,57,70,72,57,35,43,54,74,78,33,62,80,44,94,57,24,71,60,54,51,50,55,41,51,54,42,43,48,54,48,53,53,74,62,70,80,71,124